Protein AF-E4YRM6-F1 (afdb_monomer)

Sequence (294 aa):
NPAPGTAQPGPKLANAASTASNFLSNMASAVNVSNIKTDSTSKCLLVIENRSTDWGKAFANKTVQGMRFRVEQHTFDDLTIIATNEGMVQFPILKKACSRKLRDDNKEIRFRPDFILIRQQPVSKQHRTVLLGLKLGGIPSINSLHSIYNMFDPPWVFAQLARIRMRFGAEFPVTTKTFMPTANCLRRFRDFPAIVSSSNRSDARLRVRNRDQVEDIIPILQQIDDYIMVEPLVKAAYELHVTRIGGIYSVYVQTSPQEGNPVVERVEITPRNGCSRLKCGKNLFMPSFSTCPA

Radius of gyration: 26.53 Å; Cα contacts (8 Å, |Δi|>4): 385; chains: 1; bounding box: 94×52×72 Å

pLDDT: mean 74.18, std 22.42, range [19.91, 95.38]

Foldseek 3Di:
DDDDDDDDDDDDPPDPPVVVVVVVVVVVVVVPPDDAPPDVQAAEEEEADPPPDDVCVVQVPPDDPRHGYDYDYYHLVQWDWDAALVLDIWTQGQCPDPDPPDPDDRDGDTHDHQEYEYQDQDQDPSSLVVLVRCVSNVHAYVVGSVLSNQVQWVVSVVVVLVVVCVVVPVVSDDFDKDKFFALVCCLVDADDQKWKAFTRPPVRIDGRGGNVCSVVCRVVRVVVVGIMMITYDDPDQWDWDWDDDPPDIWIWIWGDDPDDDIDIDIDDDDDDPPPPDPPPPDRDDDPPSPPDDD

Organism: Oikopleura dioica (NCBI:txid34765)

Mean predicted aligned error: 13.8 Å

InterPro domains:
  IPR013815 ATP-grasp fold, subdomain 1 [G3DSA:3.30.1490.20] (176-233)
  IPR016185 Pre-ATP-grasp domain superfamily [SSF52440] (42-142)
  IPR020897 Synapsin, pre-ATP-grasp domain [PF02078] (41-141)
  IPR020898 Synapsin, ATP-binding domain [PF02750] (143-256)

Secondary structure (DSSP, 8-state):
--PPPPPPPPPP--SHHHHHHHHHHHHHHTT--------TTEEEEEEES-S-S-HHHHHTT-EETTEEEEEEEE-GGGB--EE-TTS-EE--B------TT------PBP---SEEEE-SPP-SHHHHHHHHHHHHTT--EES-HHHHHHTSSHHHHHHHHHHHHHHHGGGS-PPP-EEESSGGGGGG----SEEEEETT-TT-EEEE-SSHHHHHHHHHHHHHTS-EEEEE----S-EEEEEEETTEEEEEEEE--SSSPPEEEEE-----TT------TTT-----------

Structure (mmCIF, N/CA/C/O backbone):
data_AF-E4YRM6-F1
#
_entry.id   AF-E4YRM6-F1
#
loop_
_atom_site.group_PDB
_atom_site.id
_atom_site.type_symbol
_atom_site.label_atom_id
_atom_site.label_alt_id
_atom_site.label_comp_id
_atom_site.label_asym_id
_atom_site.label_entity_id
_atom_site.label_seq_id
_atom_site.pdbx_PDB_ins_code
_atom_site.Cartn_x
_atom_site.Cartn_y
_atom_site.Cartn_z
_atom_site.occupancy
_atom_site.B_iso_or_equiv
_atom_site.auth_seq_id
_atom_site.auth_comp_id
_atom_site.auth_asym_id
_atom_site.auth_atom_id
_atom_site.pdbx_PDB_model_num
ATOM 1 N N . ASN A 1 1 ? 65.672 12.619 47.046 1.00 46.53 1 ASN A N 1
ATOM 2 C CA . ASN A 1 1 ? 65.257 13.730 46.157 1.00 46.53 1 ASN A CA 1
ATOM 3 C C . ASN A 1 1 ? 65.490 13.302 44.722 1.00 46.53 1 ASN A C 1
ATOM 5 O O . ASN A 1 1 ? 66.633 12.949 44.459 1.00 46.53 1 ASN A O 1
ATOM 9 N N . PRO A 1 2 ? 64.475 13.248 43.833 1.00 38.91 2 PRO A N 1
ATOM 10 C CA . PRO A 1 2 ? 63.230 14.034 43.790 1.00 38.91 2 PRO A CA 1
ATOM 11 C C . PRO A 1 2 ? 61.927 13.201 43.926 1.00 38.91 2 PRO A C 1
ATOM 13 O O . PRO A 1 2 ? 61.976 11.990 44.107 1.00 38.91 2 PRO A O 1
ATOM 16 N N . ALA A 1 3 ? 60.780 13.892 43.935 1.00 42.72 3 ALA A N 1
ATOM 17 C CA . ALA A 1 3 ? 59.441 13.443 44.346 1.00 42.72 3 ALA A CA 1
ATOM 18 C C . ALA A 1 3 ? 58.596 12.755 43.245 1.00 42.72 3 ALA A C 1
ATOM 20 O O . ALA A 1 3 ? 58.817 13.029 42.066 1.00 42.72 3 ALA A O 1
ATOM 21 N N . PRO A 1 4 ? 57.544 11.984 43.600 1.00 38.12 4 PRO A N 1
ATOM 22 C CA . PRO A 1 4 ? 56.417 11.706 42.717 1.00 38.12 4 PRO A CA 1
ATOM 23 C C . PRO A 1 4 ? 55.214 12.615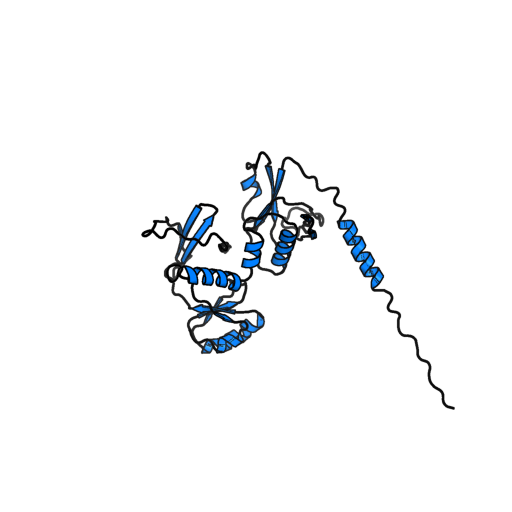 43.026 1.00 38.12 4 PRO A C 1
ATOM 25 O O . PRO A 1 4 ? 54.844 12.835 44.179 1.00 38.12 4 PRO A O 1
ATOM 28 N N . GLY A 1 5 ? 54.637 13.164 41.956 1.00 36.31 5 GLY A N 1
ATOM 29 C CA . GLY A 1 5 ? 53.569 14.157 41.964 1.00 36.31 5 GLY A CA 1
ATOM 30 C C . GLY A 1 5 ? 52.187 13.642 42.375 1.00 36.31 5 GLY A C 1
ATOM 31 O O . GLY A 1 5 ? 51.877 12.453 42.350 1.00 36.31 5 GLY A O 1
ATOM 32 N N . THR A 1 6 ? 51.357 14.609 42.746 1.00 38.75 6 THR A N 1
ATOM 33 C CA . THR A 1 6 ? 49.955 14.506 43.145 1.00 38.75 6 THR A CA 1
ATOM 34 C C . THR A 1 6 ? 49.043 14.145 41.966 1.00 38.75 6 THR A C 1
ATOM 36 O O . THR A 1 6 ? 49.044 14.819 40.939 1.00 38.75 6 THR A O 1
ATOM 39 N N . ALA A 1 7 ? 48.205 13.117 42.130 1.00 35.47 7 ALA A N 1
ATOM 40 C CA . ALA A 1 7 ? 47.099 12.815 41.219 1.00 35.47 7 ALA A CA 1
ATOM 41 C C . ALA A 1 7 ? 45.785 13.395 41.775 1.00 35.47 7 ALA A C 1
ATOM 43 O O . ALA A 1 7 ? 45.384 13.083 42.896 1.00 35.47 7 ALA A O 1
ATOM 44 N N . GLN A 1 8 ? 45.118 14.250 40.994 1.00 38.72 8 GLN A N 1
ATOM 45 C CA . GLN A 1 8 ? 43.762 14.737 41.271 1.00 38.72 8 GLN A CA 1
ATOM 46 C C . GLN A 1 8 ? 42.717 13.624 41.047 1.00 38.72 8 GLN A C 1
ATOM 48 O O . GLN A 1 8 ? 42.860 12.846 40.102 1.00 38.72 8 GLN A O 1
ATOM 53 N N . PRO A 1 9 ? 41.627 13.561 41.835 1.00 38.12 9 PRO A N 1
ATOM 54 C CA . PRO A 1 9 ? 40.506 12.678 41.535 1.00 38.12 9 PRO A CA 1
ATOM 55 C C . PRO A 1 9 ? 39.622 13.264 40.419 1.00 38.12 9 PRO A C 1
ATOM 57 O O . PRO A 1 9 ? 39.186 14.413 40.493 1.00 38.12 9 PRO A O 1
ATOM 60 N N . GLY A 1 10 ? 39.343 12.455 39.392 1.00 38.03 10 GLY A N 1
ATOM 61 C CA . GLY A 1 10 ? 38.409 12.778 38.306 1.00 38.03 10 GLY A CA 1
ATOM 62 C C . GLY A 1 10 ? 36.939 12.868 38.760 1.00 38.03 10 GLY A C 1
ATOM 63 O O . GLY A 1 10 ? 36.590 12.411 39.853 1.00 38.03 10 GLY A O 1
ATOM 64 N N . PRO A 1 11 ? 36.052 13.464 37.941 1.00 36.47 11 PRO A N 1
ATOM 65 C CA . PRO A 1 11 ? 34.675 13.756 38.327 1.00 36.47 11 PRO A CA 1
ATOM 66 C C . PRO A 1 11 ? 33.839 12.479 38.505 1.00 36.47 11 PRO A C 1
ATOM 68 O O . PRO A 1 11 ? 33.866 11.565 37.681 1.00 36.47 11 PRO A O 1
ATOM 71 N N . LYS A 1 12 ? 33.075 12.430 39.604 1.00 37.19 12 LYS A N 1
ATOM 72 C CA . LYS A 1 12 ? 32.195 11.315 39.978 1.00 37.19 12 LYS A CA 1
ATOM 73 C C . LYS A 1 12 ? 31.035 11.153 38.989 1.00 37.19 12 LYS A C 1
ATOM 75 O O . LYS A 1 12 ? 30.284 12.091 38.728 1.00 37.19 12 LYS A O 1
ATOM 80 N N . LEU A 1 13 ? 30.848 9.919 38.525 1.00 39.75 13 LEU A N 1
ATOM 81 C CA . LEU A 1 13 ? 29.737 9.441 37.700 1.00 39.75 13 LEU A CA 1
ATOM 82 C C . LEU A 1 13 ? 28.444 9.320 38.538 1.00 39.75 13 LEU A C 1
ATOM 84 O O . LEU A 1 13 ? 27.980 8.229 38.848 1.00 39.75 13 LEU A O 1
ATOM 88 N N . ALA A 1 14 ? 27.873 10.438 38.976 1.00 43.25 14 ALA A N 1
ATOM 89 C CA . ALA A 1 14 ? 26.655 10.439 39.785 1.00 43.25 14 ALA A CA 1
ATOM 90 C C . ALA A 1 14 ? 25.706 11.527 39.287 1.00 43.25 14 ALA A C 1
ATOM 92 O O . ALA A 1 14 ? 25.687 12.602 39.861 1.00 43.25 14 ALA A O 1
ATOM 93 N N . ASN A 1 15 ? 24.985 11.272 38.184 1.00 44.59 15 ASN A N 1
ATOM 94 C CA . ASN A 1 15 ? 23.799 12.060 37.778 1.00 44.59 15 ASN A CA 1
ATOM 95 C C . ASN A 1 15 ? 22.929 11.433 36.659 1.00 44.59 15 ASN A C 1
ATOM 97 O O . ASN A 1 15 ? 21.919 12.014 36.269 1.00 44.59 15 ASN A O 1
ATOM 101 N N . ALA A 1 16 ? 23.248 10.236 36.148 1.00 41.03 16 ALA A N 1
ATOM 102 C CA . ALA A 1 16 ? 22.428 9.591 35.110 1.00 41.03 16 ALA A CA 1
ATOM 103 C C . ALA A 1 16 ? 21.201 8.832 35.667 1.00 41.03 16 ALA A C 1
ATOM 105 O O . ALA A 1 16 ? 20.178 8.728 34.993 1.00 41.03 16 ALA A O 1
ATOM 106 N N . ALA A 1 17 ? 21.273 8.332 36.906 1.00 42.44 17 ALA A N 1
ATOM 107 C CA . ALA A 1 17 ? 20.216 7.503 37.494 1.00 42.44 17 ALA A CA 1
ATOM 108 C C . ALA A 1 17 ? 18.965 8.302 37.905 1.00 42.44 17 ALA A C 1
ATOM 110 O O . ALA A 1 17 ? 17.847 7.829 37.727 1.00 42.44 17 ALA A O 1
ATOM 111 N N . SER A 1 18 ? 19.126 9.532 38.404 1.00 45.50 18 SER A N 1
ATOM 112 C CA . SER A 1 18 ? 18.006 10.385 38.836 1.00 45.50 18 SER A CA 1
ATOM 113 C C . SER A 1 18 ? 17.137 10.841 37.661 1.00 45.50 18 SER A C 1
ATOM 115 O O . SER A 1 18 ? 15.913 10.860 37.764 1.00 45.50 18 SER A O 1
ATOM 117 N N . THR A 1 19 ? 17.753 11.126 36.513 1.00 46.84 19 THR A N 1
ATOM 118 C CA . THR A 1 19 ? 17.044 11.530 35.289 1.00 46.84 19 THR A CA 1
ATOM 119 C C . THR A 1 19 ? 16.208 10.381 34.711 1.00 46.84 19 THR A C 1
ATOM 121 O O . THR A 1 19 ? 15.068 10.598 34.304 1.00 46.84 19 THR A O 1
ATOM 124 N N . ALA A 1 20 ? 16.722 9.145 34.744 1.00 47.09 20 ALA A N 1
ATOM 125 C CA . ALA A 1 20 ? 15.984 7.955 34.311 1.00 47.09 20 ALA A CA 1
ATOM 126 C C . ALA A 1 20 ? 14.818 7.606 35.259 1.00 47.09 20 ALA A C 1
ATOM 128 O O . ALA A 1 20 ? 13.720 7.289 34.799 1.00 47.09 20 ALA A O 1
ATOM 129 N N . SER A 1 21 ? 15.017 7.736 36.575 1.00 42.41 21 SER A N 1
ATOM 130 C CA . SER A 1 21 ? 13.965 7.508 37.576 1.00 42.41 21 SER A CA 1
ATOM 131 C C . SER A 1 21 ? 12.835 8.538 37.494 1.00 42.41 21 SER A C 1
ATOM 133 O O . SER A 1 21 ? 11.664 8.177 37.625 1.00 42.41 21 SER A O 1
ATOM 135 N N . ASN A 1 22 ? 13.162 9.802 37.205 1.00 47.34 22 ASN A N 1
ATOM 136 C CA . ASN A 1 22 ? 12.180 10.871 36.991 1.00 47.34 22 ASN A CA 1
ATOM 137 C C . ASN A 1 22 ? 11.414 10.700 35.664 1.00 47.34 22 ASN A C 1
ATOM 139 O O . ASN A 1 22 ? 10.238 11.044 35.565 1.00 47.34 22 ASN A O 1
ATOM 143 N N . PHE A 1 23 ? 12.052 10.119 34.644 1.00 53.00 23 PHE A N 1
ATOM 144 C CA . PHE A 1 23 ? 11.399 9.793 33.375 1.00 53.00 23 PHE A CA 1
ATOM 145 C C . PHE A 1 23 ? 10.377 8.651 33.529 1.00 53.00 23 PHE A C 1
ATOM 147 O O . PHE A 1 23 ? 9.245 8.757 33.054 1.00 53.00 23 PHE A O 1
ATOM 154 N N . LEU A 1 24 ? 10.735 7.585 34.254 1.00 47.25 24 LEU A N 1
ATOM 155 C CA . LEU A 1 24 ? 9.859 6.428 34.482 1.00 47.25 24 LEU A CA 1
ATOM 156 C C . LEU A 1 24 ? 8.661 6.744 35.394 1.00 47.25 24 LEU A C 1
ATOM 158 O O . LEU A 1 24 ? 7.560 6.247 35.162 1.00 47.25 24 LEU A O 1
ATOM 162 N N . SER A 1 25 ? 8.839 7.607 36.396 1.00 39.44 25 SER A N 1
ATOM 163 C CA . SER A 1 25 ? 7.750 8.038 37.291 1.00 39.44 25 SER A CA 1
ATOM 164 C C . SER A 1 25 ? 6.729 8.957 36.597 1.00 39.44 25 SER A C 1
ATOM 166 O O . SER A 1 25 ? 5.525 8.854 36.859 1.00 39.44 25 SER A O 1
ATOM 168 N N . ASN A 1 26 ? 7.164 9.762 35.622 1.00 48.66 26 ASN A N 1
ATOM 169 C CA . ASN A 1 26 ? 6.258 10.513 34.746 1.00 48.66 26 ASN A CA 1
ATOM 170 C C . ASN A 1 26 ? 5.471 9.596 33.790 1.00 48.66 26 ASN A C 1
ATOM 172 O O . ASN A 1 26 ? 4.289 9.843 33.549 1.00 48.66 26 ASN A O 1
ATOM 176 N N . MET A 1 27 ? 6.072 8.502 33.303 1.00 42.62 27 MET A N 1
ATOM 177 C CA . MET A 1 27 ? 5.350 7.487 32.524 1.00 42.62 27 MET A CA 1
ATOM 178 C C . MET A 1 27 ? 4.305 6.751 33.367 1.00 42.62 27 MET A C 1
ATOM 180 O O . MET A 1 27 ? 3.186 6.574 32.900 1.00 42.62 27 MET A O 1
ATOM 184 N N . ALA A 1 28 ? 4.622 6.380 34.611 1.00 37.09 28 ALA A N 1
ATOM 185 C CA . ALA A 1 28 ? 3.675 5.723 35.518 1.00 37.09 28 ALA A CA 1
ATOM 186 C C . ALA A 1 28 ? 2.442 6.600 35.819 1.00 37.09 28 ALA A C 1
ATOM 188 O O . ALA A 1 28 ? 1.325 6.095 35.919 1.00 37.09 28 ALA A O 1
ATOM 189 N N . SER A 1 29 ? 2.622 7.923 35.863 1.00 41.66 29 SER A N 1
ATOM 190 C CA . SER A 1 29 ? 1.529 8.890 36.039 1.00 41.66 29 SER A CA 1
ATOM 191 C C . SER A 1 29 ? 0.616 9.006 34.805 1.00 41.66 29 SER A C 1
ATOM 193 O O . SER A 1 29 ? -0.559 9.351 34.941 1.00 41.66 29 SER A O 1
ATOM 195 N N . ALA A 1 30 ? 1.103 8.646 33.610 1.00 46.50 30 ALA A N 1
ATOM 196 C CA . ALA A 1 30 ? 0.291 8.521 32.393 1.00 46.50 30 ALA A CA 1
ATOM 197 C C . ALA A 1 30 ? -0.554 7.224 32.351 1.00 46.50 30 ALA A C 1
ATOM 199 O O . ALA A 1 30 ? -1.474 7.104 31.540 1.00 46.50 30 ALA A O 1
ATOM 200 N N . VAL A 1 31 ? -0.300 6.270 33.259 1.00 44.44 31 VAL A N 1
ATOM 201 C CA . VAL A 1 31 ? -1.028 4.988 33.374 1.00 44.44 31 VAL A CA 1
ATOM 202 C C . VAL A 1 31 ? -2.235 5.086 34.322 1.00 44.44 31 VAL A C 1
ATOM 204 O O . VAL A 1 31 ? -2.870 4.082 34.627 1.00 44.44 31 VAL A O 1
ATOM 207 N N . ASN A 1 32 ? -2.634 6.285 34.768 1.00 39.00 32 ASN A N 1
ATOM 208 C CA . ASN A 1 32 ? -3.827 6.447 35.607 1.00 39.00 32 ASN A CA 1
ATOM 209 C C . ASN A 1 32 ? -5.119 6.282 34.769 1.00 39.00 32 ASN A C 1
ATOM 211 O O . ASN A 1 32 ? -5.762 7.241 34.334 1.00 39.00 32 ASN A O 1
ATOM 215 N N . VAL A 1 33 ? -5.465 5.025 34.479 1.00 48.41 33 VAL A N 1
ATOM 216 C CA . VAL A 1 33 ? -6.599 4.600 33.645 1.00 48.41 33 VAL A CA 1
ATOM 217 C C . VAL A 1 33 ? -7.834 4.389 34.507 1.00 48.41 33 VAL A C 1
ATOM 219 O O . VAL A 1 33 ? -8.280 3.270 34.733 1.00 48.41 33 VAL A O 1
ATOM 222 N N . SER A 1 34 ? -8.414 5.485 34.979 1.00 36.41 34 SER A N 1
ATOM 223 C CA . SER A 1 34 ? -9.673 5.446 35.732 1.00 36.41 34 SER A CA 1
ATOM 224 C C . SER A 1 34 ? -10.803 6.268 35.107 1.00 36.41 34 SER A C 1
ATOM 226 O O . SER A 1 34 ? -11.895 6.290 35.656 1.00 36.41 34 SER A O 1
ATOM 228 N N . ASN A 1 35 ? -10.605 6.893 33.933 1.00 43.66 35 ASN A N 1
ATOM 229 C CA . ASN A 1 35 ? -11.584 7.847 33.381 1.00 43.66 35 ASN A CA 1
ATOM 230 C C . ASN A 1 35 ? -11.937 7.702 31.885 1.00 43.66 35 ASN A C 1
ATOM 232 O O . ASN A 1 35 ? -12.514 8.623 31.302 1.00 43.66 35 ASN A O 1
ATOM 236 N N . ILE A 1 36 ? -11.658 6.567 31.230 1.00 53.78 36 ILE A N 1
ATOM 237 C CA . ILE A 1 36 ? -12.229 6.324 29.891 1.00 53.78 36 ILE A CA 1
ATOM 238 C C . ILE A 1 36 ? -13.670 5.844 30.083 1.00 53.78 36 ILE A C 1
ATOM 240 O O . ILE A 1 36 ? -13.903 4.675 30.373 1.00 53.78 36 ILE A O 1
ATOM 244 N N . LYS A 1 37 ? -14.644 6.750 29.926 1.00 48.09 37 LYS A N 1
ATOM 245 C CA . LYS A 1 37 ? -16.075 6.409 29.931 1.00 48.09 37 LYS A CA 1
ATOM 246 C C . LYS A 1 37 ? -16.366 5.426 28.791 1.00 48.09 37 LYS A C 1
ATOM 248 O O . LYS A 1 37 ? -16.489 5.828 27.631 1.00 48.09 37 LYS A O 1
ATOM 253 N N . THR A 1 38 ? -16.456 4.140 29.109 1.00 51.25 38 THR A N 1
ATOM 254 C CA . THR A 1 38 ? -17.012 3.127 28.211 1.00 51.25 38 THR A CA 1
ATOM 255 C C . THR A 1 38 ? -18.526 3.243 28.273 1.00 51.25 38 THR A C 1
ATOM 257 O O . THR A 1 38 ? -19.163 2.742 29.195 1.00 51.25 38 THR A O 1
ATOM 260 N N . ASP A 1 39 ? -19.093 3.966 27.318 1.00 58.84 39 ASP A N 1
ATOM 261 C CA . ASP A 1 39 ? -20.529 3.952 27.076 1.00 58.84 39 ASP A CA 1
ATOM 262 C C . ASP A 1 39 ? -20.916 2.562 26.549 1.00 58.84 39 ASP A C 1
ATOM 264 O O . ASP A 1 39 ? -20.500 2.166 25.463 1.00 58.84 39 ASP A O 1
ATOM 268 N N . SER A 1 40 ? -21.676 1.798 27.335 1.00 67.88 40 SER A N 1
ATOM 269 C CA . SER A 1 40 ? -22.106 0.441 26.973 1.00 67.88 40 SER A CA 1
ATOM 270 C C . SER A 1 40 ? -23.048 0.408 25.765 1.00 67.88 40 SER A C 1
ATOM 272 O O . SER A 1 40 ? -23.300 -0.664 25.217 1.00 67.88 40 SER A O 1
ATOM 274 N N . THR A 1 41 ? -23.550 1.567 25.324 1.00 79.38 41 THR A N 1
ATOM 275 C CA . THR A 1 41 ? -24.489 1.689 24.203 1.00 79.38 41 THR A CA 1
ATOM 276 C C . THR A 1 41 ? -23.809 1.944 22.855 1.00 79.38 41 THR A C 1
ATOM 278 O O . THR A 1 41 ? -24.467 1.890 21.807 1.00 79.38 41 THR A O 1
ATOM 281 N N . SER A 1 42 ? -22.493 2.188 22.846 1.00 86.19 42 SER A N 1
ATOM 282 C CA . SER A 1 42 ? -21.748 2.495 21.628 1.00 86.19 42 SER A CA 1
ATOM 283 C C . SER A 1 42 ? -20.406 1.764 21.517 1.00 86.19 42 SER A C 1
ATOM 285 O O . SER A 1 42 ? -19.750 1.422 22.497 1.00 86.19 42 SER A O 1
ATOM 287 N N . LYS A 1 43 ? -20.000 1.501 20.273 1.00 89.69 43 LYS A N 1
ATOM 288 C CA . LYS A 1 43 ? -18.712 0.912 19.903 1.00 89.69 43 LYS A CA 1
ATOM 289 C C . LYS A 1 43 ? -17.878 1.922 19.137 1.00 89.69 43 LYS A C 1
ATOM 291 O O . LYS A 1 43 ? -18.355 2.548 18.190 1.00 89.69 43 LYS A O 1
ATOM 296 N N . CYS A 1 44 ? -16.631 2.091 19.553 1.00 88.44 44 CYS A N 1
ATOM 297 C CA . CYS A 1 44 ? -15.723 3.069 18.983 1.00 88.44 44 CYS A CA 1
ATOM 298 C C . CYS A 1 44 ? -15.051 2.500 17.724 1.00 88.44 44 CYS A C 1
ATOM 300 O O . CYS A 1 44 ? -14.261 1.558 17.805 1.00 88.44 44 CYS A O 1
ATOM 302 N N . LEU A 1 45 ? -15.343 3.083 16.562 1.00 92.50 45 LEU A N 1
ATOM 303 C CA . LEU A 1 45 ? -14.727 2.742 15.281 1.00 92.50 45 LEU A CA 1
ATOM 304 C C . LEU A 1 45 ? -13.669 3.791 14.933 1.00 92.50 45 LEU A C 1
ATOM 306 O O . LEU A 1 45 ? -14.013 4.940 14.662 1.00 92.50 45 LEU A O 1
ATOM 310 N N . LEU A 1 46 ? -12.395 3.393 14.906 1.00 92.69 46 LEU A N 1
ATOM 311 C CA . LEU A 1 46 ? -11.318 4.238 14.387 1.00 92.69 46 LEU A CA 1
ATOM 312 C C . LEU A 1 46 ? -11.219 4.072 12.870 1.00 92.69 46 LEU A C 1
ATOM 314 O O . LEU A 1 46 ? -10.973 2.969 12.381 1.00 92.69 46 LEU A O 1
ATOM 318 N N . VAL A 1 47 ? -11.362 5.164 12.129 1.00 94.69 47 VAL A N 1
ATOM 319 C CA . VAL A 1 47 ? -11.161 5.202 10.680 1.00 94.69 47 VAL A CA 1
ATOM 320 C C . VAL A 1 47 ? -9.877 5.966 10.368 1.00 94.69 47 VAL A C 1
ATOM 322 O O . VAL A 1 47 ? -9.780 7.158 10.658 1.00 94.69 47 VAL A O 1
ATOM 325 N N . ILE A 1 48 ? -8.902 5.278 9.766 1.00 93.56 48 ILE A N 1
ATOM 326 C CA . ILE A 1 48 ? -7.633 5.873 9.327 1.00 93.56 48 ILE A CA 1
ATOM 327 C C . ILE A 1 48 ? -7.719 6.190 7.832 1.00 93.56 48 ILE A C 1
ATOM 329 O O . ILE A 1 48 ? -7.642 5.281 7.000 1.00 93.56 48 ILE A O 1
ATOM 333 N N . GLU A 1 49 ? -7.921 7.459 7.481 1.00 93.00 49 GLU A N 1
ATOM 334 C CA . GLU A 1 49 ? -8.198 7.913 6.111 1.00 93.00 49 GLU A CA 1
ATOM 335 C C . GLU A 1 49 ? -7.768 9.378 5.902 1.00 93.00 49 GLU A C 1
ATOM 337 O O . GLU A 1 49 ? -7.759 10.164 6.846 1.00 93.00 49 GLU A O 1
ATOM 342 N N . ASN A 1 50 ? -7.479 9.769 4.656 1.00 87.56 50 ASN A N 1
ATOM 343 C CA . ASN A 1 50 ? -7.030 11.111 4.251 1.00 87.56 50 ASN A CA 1
ATOM 344 C C . ASN A 1 50 ? -8.127 12.206 4.297 1.00 87.56 50 ASN A C 1
ATOM 346 O O . ASN A 1 50 ? -8.027 13.211 3.596 1.00 87.56 50 ASN A O 1
ATOM 350 N N . ARG A 1 51 ? -9.166 12.037 5.124 1.00 83.50 51 ARG A N 1
ATOM 351 C CA . ARG A 1 51 ? -10.300 12.963 5.319 1.00 83.50 51 ARG A CA 1
ATOM 352 C C . ARG A 1 51 ? -11.093 13.296 4.045 1.00 83.50 51 ARG A C 1
ATOM 354 O O . ARG A 1 51 ? -11.781 14.313 4.007 1.00 83.50 51 ARG A O 1
ATOM 361 N N . SER A 1 52 ? -11.037 12.444 3.022 1.00 86.88 52 SER A N 1
ATOM 362 C CA . SER A 1 52 ? -11.794 12.630 1.776 1.00 86.88 52 SER A CA 1
ATOM 363 C C . SER A 1 52 ? -13.278 12.284 1.924 1.00 86.88 52 SER A C 1
ATOM 365 O O . SER A 1 52 ? -14.114 12.781 1.174 1.00 86.88 52 SER A O 1
ATOM 367 N N . THR A 1 53 ? -13.612 11.423 2.889 1.00 90.75 53 THR A N 1
ATOM 368 C CA . THR A 1 53 ? -14.967 10.897 3.093 1.00 90.75 53 THR A CA 1
ATOM 369 C C . THR A 1 53 ? -15.420 11.137 4.528 1.00 90.75 53 THR A C 1
ATOM 371 O O . THR A 1 53 ? -14.665 10.892 5.465 1.00 90.75 53 THR A O 1
ATOM 374 N N . ASP A 1 54 ? -16.667 11.574 4.716 1.00 91.31 54 ASP A N 1
ATOM 375 C CA . ASP A 1 54 ? -17.283 11.726 6.039 1.00 91.31 54 ASP A CA 1
ATOM 376 C C . ASP A 1 54 ? -17.819 10.372 6.534 1.00 91.31 54 ASP A C 1
ATOM 378 O O . ASP A 1 54 ? -18.965 9.982 6.279 1.00 91.31 54 ASP A O 1
ATOM 382 N N . TRP A 1 55 ? -16.961 9.623 7.229 1.00 93.06 55 TRP A N 1
ATOM 383 C CA . TRP A 1 55 ? -17.320 8.303 7.748 1.00 93.06 55 TRP A CA 1
ATOM 384 C C . TRP A 1 55 ? -18.291 8.374 8.928 1.00 93.06 55 TRP A C 1
ATOM 386 O O . TRP A 1 55 ? -19.054 7.431 9.143 1.00 93.06 55 TRP A O 1
ATOM 396 N N . GLY A 1 56 ? -18.323 9.497 9.651 1.00 92.06 56 GLY A N 1
ATOM 397 C CA . GLY A 1 56 ? -19.315 9.743 10.695 1.00 92.06 56 GLY A CA 1
ATOM 398 C C . GLY A 1 56 ? -20.733 9.684 10.129 1.00 92.06 56 GLY A C 1
ATOM 399 O O . GLY A 1 56 ? -21.576 8.950 10.645 1.00 92.06 56 GLY A O 1
ATOM 400 N N . LYS A 1 57 ? -20.976 10.359 8.998 1.00 93.44 57 LYS A N 1
ATOM 401 C CA . LYS A 1 57 ? -22.263 10.280 8.285 1.00 93.44 57 LYS A CA 1
ATOM 402 C C . LYS A 1 57 ? -22.547 8.892 7.722 1.00 93.44 57 LYS A C 1
ATOM 404 O O . LYS A 1 57 ? -23.679 8.424 7.828 1.00 93.44 57 LYS A O 1
ATOM 409 N N . ALA A 1 58 ? -21.541 8.215 7.165 1.00 92.50 58 ALA A N 1
ATOM 410 C CA . ALA A 1 58 ? -21.715 6.878 6.591 1.00 92.50 58 ALA A CA 1
ATOM 411 C C . ALA A 1 58 ? -22.205 5.840 7.625 1.00 92.50 58 ALA A C 1
ATOM 413 O O . ALA A 1 58 ? -22.974 4.937 7.282 1.00 92.50 58 ALA A O 1
ATOM 414 N N . PHE A 1 59 ? -21.797 5.988 8.891 1.00 93.38 59 PHE A N 1
ATOM 415 C CA . PHE A 1 59 ? -22.152 5.078 9.984 1.00 93.38 59 PHE A CA 1
ATOM 416 C C . PHE A 1 59 ? -23.225 5.610 10.951 1.00 93.38 59 PHE A C 1
ATOM 418 O O . PHE A 1 59 ? -23.661 4.849 11.812 1.00 93.38 59 PHE A O 1
ATOM 425 N N . ALA A 1 60 ? -23.704 6.851 10.801 1.00 89.31 60 ALA A N 1
ATOM 426 C CA . ALA A 1 60 ? -24.612 7.510 11.754 1.00 89.31 60 ALA A CA 1
ATOM 427 C C . ALA A 1 60 ? -25.866 6.688 12.110 1.00 89.31 60 ALA A C 1
ATOM 429 O O . ALA A 1 60 ? -26.267 6.627 13.270 1.00 89.31 60 ALA A O 1
ATOM 430 N N . ASN A 1 61 ? -26.452 6.012 11.118 1.00 88.56 61 ASN A N 1
ATOM 431 C CA . ASN A 1 61 ? -27.671 5.210 11.274 1.00 88.56 61 ASN A CA 1
ATOM 432 C C . ASN A 1 61 ? -27.399 3.698 11.235 1.00 88.56 61 ASN A C 1
ATOM 434 O O . ASN A 1 61 ? -28.299 2.904 10.959 1.00 88.56 61 ASN A O 1
ATOM 438 N N . LYS A 1 62 ? -26.144 3.285 11.432 1.00 91.50 62 LYS A N 1
ATOM 439 C CA . LYS A 1 62 ? -25.746 1.876 11.447 1.00 91.50 62 LYS A CA 1
ATOM 440 C C . LYS A 1 62 ? -25.568 1.413 12.888 1.00 91.50 62 LYS A C 1
ATOM 442 O O . LYS A 1 62 ? -25.043 2.141 13.727 1.00 91.50 62 LYS A O 1
ATOM 447 N N . THR A 1 63 ? -25.989 0.185 13.164 1.00 90.94 63 THR A N 1
ATOM 448 C CA . THR A 1 63 ? -25.832 -0.448 14.474 1.00 90.94 63 THR A CA 1
ATOM 449 C C . THR A 1 63 ? -25.311 -1.869 14.320 1.00 90.94 63 THR A C 1
ATOM 451 O O . THR A 1 63 ? -25.497 -2.512 13.285 1.00 90.94 63 THR A O 1
ATOM 454 N N . VAL A 1 64 ? -24.641 -2.361 15.358 1.00 86.00 64 VAL A N 1
ATOM 455 C CA . VAL A 1 64 ? -24.200 -3.752 15.474 1.00 86.00 64 VAL A CA 1
ATOM 456 C C . VAL A 1 64 ? -24.736 -4.307 16.784 1.00 86.00 64 VAL A C 1
ATOM 458 O O . VAL A 1 64 ? -24.432 -3.779 17.847 1.00 86.00 64 VAL A O 1
ATOM 461 N N . GLN A 1 65 ? -25.589 -5.333 16.713 1.00 88.12 65 GLN A N 1
ATOM 462 C CA . GLN A 1 65 ? -26.243 -5.914 17.898 1.00 88.12 65 GLN A CA 1
ATOM 463 C C . GLN A 1 65 ? -26.933 -4.853 18.788 1.00 88.12 65 GLN A C 1
ATOM 465 O O . GLN A 1 65 ? -26.867 -4.911 20.009 1.00 88.12 65 GLN A O 1
ATOM 470 N N . GLY A 1 66 ? -27.548 -3.836 18.172 1.00 85.25 66 GLY A N 1
ATOM 471 C CA . GLY A 1 66 ? -28.201 -2.727 18.883 1.00 85.25 66 GLY A CA 1
ATOM 472 C C . GLY A 1 66 ? -27.268 -1.605 19.365 1.00 85.25 66 GLY A C 1
ATOM 473 O O . GLY A 1 66 ? -27.760 -0.536 19.714 1.00 85.25 66 GLY A O 1
ATOM 474 N N . MET A 1 67 ? -25.943 -1.782 19.316 1.00 87.50 67 MET A N 1
ATOM 475 C CA . MET A 1 67 ? -24.968 -0.744 19.674 1.00 87.50 67 MET A CA 1
ATOM 476 C C . MET A 1 67 ? -24.713 0.209 18.504 1.00 87.50 67 MET A C 1
ATOM 478 O O . MET A 1 67 ? -24.581 -0.224 17.355 1.00 87.50 67 MET A O 1
ATOM 482 N N . ARG A 1 68 ? -24.607 1.510 18.791 1.00 90.56 68 ARG A N 1
ATOM 483 C CA . ARG A 1 68 ? -24.272 2.545 17.794 1.00 90.56 68 ARG A CA 1
ATOM 484 C C . ARG A 1 68 ? -22.764 2.639 17.570 1.00 90.56 68 ARG A C 1
ATOM 486 O O . ARG A 1 68 ? -21.981 2.284 18.445 1.00 90.56 68 ARG A O 1
ATOM 493 N N . PHE A 1 69 ? -22.346 3.171 16.426 1.00 91.31 69 PHE A N 1
ATOM 494 C CA . PHE A 1 69 ? -20.936 3.482 16.187 1.00 91.31 69 PHE A CA 1
ATOM 495 C C . PHE A 1 69 ? -20.595 4.901 16.652 1.00 91.31 69 PHE A C 1
ATOM 497 O O . PHE A 1 69 ? -21.209 5.868 16.206 1.00 91.31 69 PHE A O 1
ATOM 504 N N . ARG A 1 70 ? -19.568 5.033 17.497 1.00 91.12 70 ARG A N 1
ATOM 505 C CA . ARG A 1 70 ? -18.850 6.295 17.708 1.00 91.12 70 ARG A CA 1
ATOM 506 C C . ARG A 1 70 ? -17.651 6.307 16.765 1.00 91.12 70 ARG A C 1
ATOM 508 O O . ARG A 1 70 ? -16.720 5.531 16.961 1.00 91.12 70 ARG A O 1
ATOM 515 N N . VAL A 1 71 ? -17.699 7.131 15.723 1.00 91.44 71 VAL A N 1
ATOM 516 C CA . VAL A 1 71 ? -16.653 7.173 14.692 1.00 91.44 71 VAL A CA 1
ATOM 517 C C . VAL A 1 71 ? -15.600 8.214 15.055 1.00 91.44 71 VAL A C 1
ATOM 519 O O . VAL A 1 71 ? -15.916 9.394 15.162 1.00 91.44 71 VAL A O 1
ATOM 522 N N . GLU A 1 72 ? -14.351 7.774 15.186 1.00 90.81 72 GLU A N 1
ATOM 523 C CA . GLU A 1 72 ? -13.175 8.637 15.317 1.00 90.81 72 GLU A CA 1
ATOM 524 C C . GLU A 1 72 ? -12.387 8.575 14.005 1.00 90.81 72 GLU A C 1
ATOM 526 O O . GLU A 1 72 ? -11.982 7.493 13.580 1.00 90.81 72 GLU A O 1
ATOM 531 N N . GLN A 1 73 ? -12.187 9.713 13.334 1.00 91.50 73 GLN A N 1
ATOM 532 C CA . GLN A 1 73 ? -11.556 9.763 12.010 1.00 91.50 73 GLN A CA 1
ATOM 533 C C . GLN A 1 73 ? -10.272 10.601 12.016 1.00 91.50 73 GLN A C 1
ATOM 535 O O . GLN A 1 73 ? -10.290 11.814 12.264 1.00 91.50 73 GLN A O 1
ATOM 540 N N . HIS A 1 74 ? -9.162 9.948 11.673 1.00 90.62 74 HIS A N 1
ATOM 541 C CA . HIS A 1 74 ? -7.805 10.495 11.750 1.00 90.62 74 HIS A CA 1
ATOM 542 C C . HIS A 1 74 ? -6.936 10.017 10.583 1.00 90.62 74 HIS A C 1
ATOM 544 O O . HIS A 1 74 ? -7.252 9.018 9.942 1.00 90.62 74 HIS A O 1
ATOM 550 N N . THR A 1 75 ? -5.835 10.711 10.304 1.00 90.62 75 THR A N 1
ATOM 551 C CA . THR A 1 75 ? -4.767 10.181 9.441 1.00 90.62 75 THR A CA 1
ATOM 552 C C . THR A 1 75 ? -3.740 9.430 10.290 1.00 90.62 75 THR A C 1
ATOM 554 O O . THR A 1 75 ? -3.732 9.553 11.513 1.00 90.62 75 THR A O 1
ATOM 557 N N . PHE A 1 76 ? -2.838 8.670 9.668 1.00 89.69 76 PHE A N 1
ATOM 558 C CA . PHE A 1 76 ? -1.699 8.091 10.385 1.00 89.69 76 PHE A CA 1
ATOM 559 C C . PHE A 1 76 ? -0.829 9.150 11.079 1.00 89.69 76 PHE A C 1
ATOM 561 O O . PHE A 1 76 ? -0.319 8.881 12.163 1.00 89.69 76 PHE A O 1
ATOM 568 N N . ASP A 1 77 ? -0.687 10.337 10.485 1.00 88.88 77 ASP A N 1
ATOM 569 C CA . ASP A 1 77 ? 0.146 11.424 11.016 1.00 88.88 77 ASP A CA 1
ATOM 570 C C . ASP A 1 77 ? -0.442 12.074 12.277 1.00 88.88 77 ASP A C 1
ATOM 572 O O . ASP A 1 77 ? 0.293 12.626 13.095 1.00 88.88 77 ASP A O 1
ATOM 576 N N . ASP A 1 78 ? -1.762 11.987 12.458 1.00 84.19 78 ASP A N 1
ATOM 577 C CA . ASP A 1 78 ? -2.453 12.517 13.637 1.00 84.19 78 ASP A CA 1
ATOM 578 C C . ASP A 1 78 ? -2.316 11.598 14.866 1.00 84.19 78 ASP A C 1
ATOM 580 O O . ASP A 1 78 ? -2.634 11.998 15.989 1.00 84.19 78 ASP A O 1
ATOM 584 N N . LEU A 1 79 ? -1.902 10.342 14.668 1.00 84.69 79 LEU A N 1
ATOM 585 C CA . LEU A 1 79 ? -1.966 9.302 15.689 1.00 84.69 79 LEU A CA 1
ATOM 586 C C . LEU A 1 79 ? -0.609 9.078 16.356 1.00 84.69 79 LEU A C 1
ATOM 588 O O . LEU A 1 79 ? 0.390 8.759 15.716 1.00 84.69 79 LEU A O 1
ATOM 592 N N . THR A 1 80 ? -0.606 9.135 17.685 1.00 81.19 80 THR A N 1
ATOM 593 C CA . THR A 1 80 ? 0.431 8.521 18.521 1.00 81.19 80 THR A CA 1
ATOM 594 C C . THR A 1 80 ? -0.227 7.430 19.357 1.00 81.19 80 THR A C 1
ATOM 596 O O . THR A 1 80 ? -1.375 7.578 19.774 1.00 81.19 80 THR A O 1
ATOM 599 N N . ILE A 1 81 ? 0.459 6.301 19.546 1.00 80.06 81 ILE A N 1
ATOM 600 C CA . ILE A 1 81 ? -0.100 5.120 20.212 1.00 80.06 81 ILE A CA 1
ATOM 601 C C . ILE A 1 81 ? 0.818 4.684 21.342 1.00 80.06 81 ILE A C 1
ATOM 603 O O . ILE A 1 81 ? 2.013 4.486 21.137 1.00 80.06 81 ILE A O 1
ATOM 607 N N . ILE A 1 82 ? 0.217 4.459 22.504 1.00 81.00 82 ILE A N 1
ATOM 608 C CA . ILE A 1 82 ? 0.813 3.750 23.629 1.00 81.00 82 ILE A CA 1
ATOM 609 C C . ILE A 1 82 ? -0.041 2.503 23.843 1.00 81.00 82 ILE A C 1
ATOM 611 O O . ILE A 1 82 ? -1.246 2.604 24.074 1.00 81.00 82 ILE A O 1
ATOM 615 N N . ALA A 1 83 ? 0.561 1.324 23.717 1.00 83.00 83 ALA A N 1
ATOM 616 C CA . ALA A 1 83 ? -0.146 0.056 23.840 1.00 83.00 83 ALA A CA 1
ATOM 617 C C . ALA A 1 83 ? 0.572 -0.884 24.808 1.00 83.00 83 ALA A C 1
ATOM 619 O O . ALA A 1 83 ? 1.801 -0.958 24.803 1.00 83.00 83 ALA A O 1
ATOM 620 N N . THR A 1 84 ? -0.201 -1.629 25.593 1.00 79.44 84 THR A N 1
ATOM 621 C CA . THR A 1 84 ? 0.278 -2.759 26.393 1.00 79.44 84 THR A CA 1
ATOM 622 C C . THR A 1 84 ? -0.215 -4.071 25.782 1.00 79.44 84 THR A C 1
ATOM 624 O O . THR A 1 84 ? -1.238 -4.119 25.096 1.00 79.44 84 THR A O 1
ATOM 627 N N . ASN A 1 85 ? 0.514 -5.157 26.035 1.00 74.31 85 ASN A N 1
ATOM 628 C CA . ASN A 1 85 ? 0.131 -6.517 25.639 1.00 74.31 85 ASN A CA 1
ATOM 629 C C . ASN A 1 85 ? -1.107 -7.045 26.390 1.00 74.31 85 ASN A C 1
ATOM 631 O O . ASN A 1 85 ? -1.721 -8.007 25.942 1.00 74.31 85 ASN A O 1
ATOM 635 N N . GLU A 1 86 ? -1.508 -6.395 27.484 1.00 72.25 86 GLU A N 1
ATOM 636 C CA . GLU A 1 86 ? -2.780 -6.630 28.189 1.00 72.25 86 GLU A CA 1
ATOM 637 C C . GLU A 1 86 ? -3.987 -6.054 27.427 1.00 72.25 86 GLU A C 1
ATOM 639 O O . GLU A 1 86 ? -5.127 -6.091 27.889 1.00 72.25 86 GLU A O 1
ATOM 644 N N . GLY A 1 87 ? -3.744 -5.509 26.234 1.00 55.56 87 GLY A N 1
ATOM 645 C CA . GLY A 1 87 ? -4.772 -4.996 25.351 1.00 55.56 87 GLY A CA 1
ATOM 646 C C . GLY A 1 87 ? -5.212 -3.587 25.706 1.00 55.56 87 GLY A C 1
ATOM 647 O O . GLY A 1 87 ? -6.214 -3.143 25.154 1.00 55.56 87 GLY A O 1
ATOM 648 N N . MET A 1 88 ? -4.509 -2.860 26.581 1.00 52.84 88 MET A N 1
ATOM 649 C CA . MET A 1 88 ? -4.742 -1.431 26.782 1.00 52.84 88 MET A CA 1
ATOM 650 C C . MET A 1 88 ? -4.114 -0.663 25.621 1.00 52.84 88 MET A C 1
ATOM 652 O O . MET A 1 88 ? -2.936 -0.827 25.324 1.00 52.84 88 MET A O 1
ATOM 656 N N . VAL A 1 89 ? -4.897 0.195 24.970 1.00 58.09 89 VAL A N 1
ATOM 657 C CA . VAL A 1 89 ? -4.392 1.104 23.937 1.00 58.09 89 VAL A CA 1
ATOM 658 C C . VAL A 1 89 ? -4.872 2.493 24.276 1.00 58.09 89 VAL A C 1
ATOM 660 O O . VAL A 1 89 ? -6.078 2.736 24.330 1.00 58.09 89 VAL A O 1
ATOM 663 N N . GLN A 1 90 ? -3.922 3.381 24.525 1.00 56.78 90 GLN A N 1
ATOM 664 C CA . GLN A 1 90 ? -4.155 4.806 24.622 1.00 56.78 90 GLN A CA 1
ATOM 665 C C . GLN A 1 90 ? -3.678 5.447 23.324 1.00 56.78 90 GLN A C 1
ATOM 667 O O . GLN A 1 90 ? -2.562 5.213 22.860 1.00 56.78 90 GLN A O 1
ATOM 672 N N . PHE A 1 91 ? -4.543 6.264 22.742 1.00 59.00 91 PHE A N 1
ATOM 673 C CA . PHE A 1 91 ? -4.205 7.115 21.615 1.00 59.00 91 PHE A CA 1
ATOM 674 C C . PHE A 1 91 ? -4.052 8.534 22.142 1.00 59.00 91 PHE A C 1
ATOM 676 O O . PHE A 1 91 ? -5.060 9.229 22.228 1.00 59.00 91 PHE A O 1
ATOM 683 N N . PRO A 1 92 ? -2.860 8.992 22.548 1.00 51.56 92 PRO A N 1
ATOM 684 C CA . PRO A 1 92 ? -2.625 10.421 22.635 1.00 51.56 92 PRO A CA 1
ATOM 685 C C . PRO A 1 92 ? -2.692 10.995 21.212 1.00 51.56 92 PRO A C 1
ATOM 687 O O . PRO A 1 92 ? -1.745 10.893 20.434 1.00 51.56 92 PRO A O 1
ATOM 690 N N . ILE A 1 93 ? -3.837 11.566 20.828 1.00 53.72 93 ILE A N 1
ATOM 691 C CA . ILE A 1 93 ? -3.909 12.374 19.606 1.00 53.72 93 ILE A CA 1
ATOM 692 C C . ILE A 1 93 ? -3.248 13.712 19.924 1.00 53.72 93 ILE A C 1
ATOM 694 O O . ILE A 1 93 ? -3.809 14.523 20.666 1.00 53.72 93 ILE A O 1
ATOM 698 N N . LEU A 1 94 ? -2.095 13.982 19.316 1.00 46.97 94 LEU A N 1
ATOM 699 C CA . LEU A 1 94 ? -1.638 15.357 19.157 1.00 46.97 94 LEU A CA 1
ATOM 700 C C . LEU A 1 94 ? -2.437 15.945 17.998 1.00 46.97 94 LEU A C 1
ATOM 702 O O . LEU A 1 94 ? -2.082 15.775 16.833 1.00 46.97 94 LEU A O 1
ATOM 706 N N . LYS A 1 95 ? -3.549 16.622 18.307 1.00 44.28 95 LYS A N 1
ATOM 707 C CA . LYS A 1 95 ? -4.274 17.414 17.312 1.00 44.28 95 LYS A CA 1
ATOM 708 C C . LYS A 1 95 ? -3.348 18.539 16.842 1.00 44.28 95 LYS A C 1
ATOM 710 O O . LYS A 1 95 ? -3.381 19.636 17.391 1.00 44.28 95 LYS A O 1
ATOM 715 N N . LYS A 1 96 ? -2.553 18.313 15.794 1.00 41.75 96 LYS A N 1
ATOM 716 C CA . LYS A 1 96 ? -2.047 19.434 14.999 1.00 41.75 96 LYS A CA 1
ATOM 717 C C . LYS A 1 96 ? -3.256 20.021 14.284 1.00 41.75 96 LYS A C 1
ATOM 719 O O . LYS A 1 96 ? -3.901 19.360 13.477 1.00 41.75 96 LYS A O 1
ATOM 724 N N . ALA A 1 97 ? -3.632 21.227 14.692 1.00 35.38 97 ALA A N 1
ATOM 725 C CA . ALA A 1 97 ? -4.875 21.887 14.329 1.00 35.38 97 ALA A CA 1
ATOM 726 C C . ALA A 1 97 ? -5.110 21.938 12.805 1.00 35.38 97 ALA A C 1
ATOM 728 O O . ALA A 1 97 ? -4.691 22.870 12.129 1.00 35.38 97 ALA A O 1
ATOM 729 N N . CYS A 1 98 ? -5.871 20.985 12.264 1.00 36.34 98 CYS A N 1
ATOM 730 C CA . CYS A 1 98 ? -6.522 21.114 10.959 1.00 36.34 98 CYS A CA 1
ATOM 731 C C . CYS A 1 98 ? -7.942 21.667 11.135 1.00 36.34 98 CYS A C 1
ATOM 733 O O . CYS A 1 98 ? -8.928 21.063 10.730 1.00 36.34 98 CYS A O 1
ATOM 735 N N . SER A 1 99 ? -8.070 22.828 11.774 1.00 38.72 99 SER A N 1
ATOM 736 C CA . SER A 1 99 ? -9.234 23.685 11.554 1.00 38.72 99 SER A CA 1
ATOM 737 C C . SER A 1 99 ? -8.852 25.127 11.862 1.00 38.72 99 SER A C 1
ATOM 739 O O . SER A 1 99 ? -8.431 25.449 12.969 1.00 38.72 99 SER A O 1
ATOM 741 N N . ARG A 1 100 ? -9.025 26.019 10.883 1.00 39.56 100 ARG A N 1
ATOM 742 C CA . ARG A 1 100 ? -8.833 27.476 11.017 1.00 39.56 100 ARG A CA 1
ATOM 743 C C . ARG A 1 100 ? -9.852 28.144 11.970 1.00 39.56 100 ARG A C 1
ATOM 745 O O . ARG A 1 100 ? -10.060 29.348 11.884 1.00 39.56 100 ARG A O 1
ATOM 752 N N . LYS A 1 101 ? -10.515 27.388 12.856 1.00 37.06 101 LYS A N 1
ATOM 753 C CA . LYS A 1 101 ? -11.585 27.883 13.739 1.00 37.06 101 LYS A CA 1
ATOM 754 C C . LYS A 1 101 ? -11.569 27.361 15.182 1.00 37.06 101 LYS A C 1
ATOM 756 O O . LYS A 1 101 ? -12.554 27.560 15.879 1.00 37.06 101 LYS A O 1
ATOM 761 N N . LEU A 1 102 ? -10.474 26.780 15.671 1.00 42.56 102 LEU A N 1
ATOM 762 C CA . LEU A 1 102 ? -10.308 26.512 17.106 1.00 42.56 102 LEU A CA 1
ATOM 763 C C . LEU A 1 102 ? -8.925 26.993 17.555 1.00 42.56 102 LEU A C 1
ATOM 765 O O . LEU A 1 102 ? -7.933 26.275 17.460 1.00 42.56 102 LEU A O 1
ATOM 769 N N . ARG A 1 103 ? -8.884 28.257 17.987 1.00 44.44 103 ARG A N 1
ATOM 770 C CA . ARG A 1 103 ? -7.868 28.771 18.908 1.00 44.44 103 ARG A CA 1
ATOM 771 C C . ARG A 1 103 ? -8.211 28.205 20.288 1.00 44.44 103 ARG A C 1
ATOM 773 O O . ARG A 1 103 ? -9.207 28.633 20.851 1.00 44.44 103 ARG A O 1
ATOM 780 N N . ASP A 1 104 ? -7.500 27.163 20.708 1.00 41.19 104 ASP A N 1
ATOM 781 C CA . ASP A 1 104 ? -6.955 26.982 22.064 1.00 41.19 104 ASP A CA 1
ATOM 782 C C . ASP A 1 104 ? -6.445 25.548 22.257 1.00 41.19 104 ASP A C 1
ATOM 784 O O . ASP A 1 104 ? -7.157 24.574 22.008 1.00 41.19 104 ASP A O 1
ATOM 788 N N . ASP A 1 105 ? -5.196 25.496 22.716 1.00 44.31 105 ASP A N 1
ATOM 789 C CA . ASP A 1 105 ? -4.481 24.458 23.448 1.00 44.31 105 ASP A CA 1
ATOM 790 C C . ASP A 1 105 ? -4.392 23.021 22.924 1.00 44.31 105 ASP A C 1
ATOM 792 O O . ASP A 1 105 ? -5.281 22.423 22.324 1.00 44.31 105 ASP A O 1
ATOM 796 N N . ASN A 1 106 ? -3.226 22.454 23.222 1.00 52.75 106 ASN A N 1
ATOM 797 C CA . ASN A 1 106 ? -2.725 21.116 22.940 1.00 52.75 106 ASN A CA 1
ATOM 798 C C . ASN A 1 106 ? -3.588 20.028 23.631 1.00 52.75 106 ASN A C 1
ATOM 800 O O . ASN A 1 106 ? -3.123 19.298 24.505 1.00 52.75 106 ASN A O 1
ATOM 804 N N . LYS A 1 107 ? -4.884 19.952 23.304 1.00 55.38 107 LYS A N 1
ATOM 805 C CA . LYS A 1 107 ? -5.846 19.066 23.960 1.00 55.38 107 LYS A CA 1
ATOM 806 C C . LYS A 1 107 ? -5.655 17.639 23.465 1.00 55.38 107 LYS A C 1
ATOM 808 O O . LYS A 1 107 ? -6.188 17.243 22.427 1.00 55.38 107 LYS A O 1
ATOM 813 N N . GLU A 1 108 ? -4.906 16.877 24.250 1.00 60.97 108 GLU A N 1
ATOM 814 C CA . GLU A 1 108 ? -4.770 15.435 24.106 1.00 60.97 108 GLU A CA 1
ATOM 815 C C . GLU A 1 108 ? -6.148 14.777 24.274 1.00 60.97 108 GLU A C 1
ATOM 817 O O . GLU A 1 108 ? -6.789 14.871 25.325 1.00 60.97 108 GLU A O 1
ATOM 822 N N . ILE A 1 109 ? -6.632 14.125 23.218 1.00 66.06 109 ILE A N 1
ATOM 823 C CA . ILE A 1 109 ? -7.856 13.322 23.278 1.00 66.06 109 ILE A CA 1
ATOM 824 C C . ILE A 1 109 ? -7.435 11.873 23.390 1.00 66.06 109 ILE A C 1
ATOM 826 O O . ILE A 1 109 ? -6.836 11.344 22.461 1.00 66.06 109 ILE A O 1
ATOM 830 N N . ARG A 1 110 ? -7.786 11.247 24.514 1.00 71.75 110 ARG A N 1
ATOM 831 C CA . ARG A 1 110 ? -7.589 9.819 24.757 1.00 71.75 110 ARG A CA 1
ATOM 832 C C . ARG A 1 110 ? -8.880 9.067 24.481 1.00 71.75 110 ARG A C 1
ATOM 834 O O . ARG A 1 110 ? -9.919 9.368 25.065 1.00 71.75 110 ARG A O 1
ATOM 841 N N . PHE A 1 111 ? -8.807 8.058 23.626 1.00 76.19 111 PHE A N 1
ATOM 842 C CA . PHE A 1 111 ? -9.913 7.147 23.351 1.00 76.19 111 PHE A CA 1
ATOM 843 C C . PHE A 1 111 ? -9.382 5.727 23.148 1.00 76.19 111 PHE A C 1
ATOM 845 O O . PHE A 1 111 ? -8.189 5.522 22.931 1.00 76.19 111 PHE A O 1
ATOM 852 N N . ARG A 1 112 ? -10.283 4.746 23.235 1.00 82.38 112 ARG A N 1
ATOM 853 C CA . ARG A 1 112 ? -10.010 3.333 22.976 1.00 82.38 112 ARG A CA 1
ATOM 854 C C . ARG A 1 112 ? -10.948 2.853 21.863 1.00 82.38 112 ARG A C 1
ATOM 856 O O . ARG A 1 112 ? -12.154 2.822 22.102 1.00 82.38 112 ARG A O 1
ATOM 863 N N . PRO A 1 113 ? -10.441 2.501 20.674 1.00 88.19 113 PRO A N 1
ATOM 864 C CA . PRO A 1 113 ? -11.241 1.906 19.621 1.00 88.19 113 PRO A CA 1
ATOM 865 C C . PRO A 1 113 ? -11.523 0.432 19.917 1.00 88.19 113 PRO A C 1
ATOM 867 O O . PRO A 1 113 ? -10.658 -0.303 20.393 1.00 88.19 113 PRO A O 1
ATOM 870 N N . ASP A 1 114 ? -12.736 0.004 19.589 1.00 87.19 114 ASP A N 1
ATOM 871 C CA . ASP A 1 114 ? -13.149 -1.399 19.585 1.00 87.19 114 ASP A CA 1
ATOM 872 C C . ASP A 1 114 ? -12.815 -2.075 18.244 1.00 87.19 114 ASP A C 1
ATOM 874 O O . ASP A 1 114 ? -12.635 -3.289 18.186 1.00 87.19 114 ASP A O 1
ATOM 878 N N . PHE A 1 115 ? -12.743 -1.299 17.156 1.00 92.56 115 PHE A N 1
ATOM 879 C CA . PHE A 1 115 ? -12.462 -1.788 15.806 1.00 92.56 115 PHE A CA 1
ATOM 880 C C . PHE A 1 115 ? -11.781 -0.708 14.955 1.00 92.56 115 PHE A C 1
ATOM 882 O O . PHE A 1 115 ? -11.977 0.487 15.191 1.00 92.56 115 PHE A O 1
ATOM 889 N N . ILE A 1 116 ? -11.001 -1.119 13.949 1.00 93.62 116 ILE A N 1
ATOM 890 C CA . ILE A 1 116 ? -10.256 -0.204 13.073 1.00 93.62 116 ILE A CA 1
ATOM 891 C C . ILE A 1 116 ? -10.560 -0.464 11.593 1.00 93.62 116 ILE A C 1
ATOM 893 O O . ILE A 1 116 ? -10.405 -1.579 11.092 1.00 93.62 116 ILE A O 1
ATOM 897 N N . LEU A 1 117 ? -10.879 0.594 10.858 1.00 95.38 117 LEU A N 1
ATOM 898 C CA . LEU A 1 117 ? -10.959 0.607 9.401 1.00 95.38 117 LEU A CA 1
ATOM 899 C C . LEU A 1 117 ? -9.782 1.409 8.832 1.00 95.38 117 LEU A C 1
ATOM 901 O O . LEU A 1 117 ? -9.711 2.622 9.021 1.00 95.38 117 LEU A O 1
ATOM 905 N N . ILE A 1 118 ? -8.868 0.751 8.113 1.00 94.62 118 ILE A N 1
ATOM 906 C CA . ILE A 1 118 ? -7.704 1.416 7.504 1.00 94.62 118 ILE A CA 1
ATOM 907 C C . ILE A 1 118 ? -7.953 1.619 6.008 1.00 94.62 118 ILE A C 1
ATOM 909 O O . ILE A 1 118 ? -8.125 0.663 5.249 1.00 94.62 118 ILE A O 1
ATOM 913 N N . ARG A 1 119 ? -7.974 2.884 5.585 1.00 93.81 119 ARG A N 1
ATOM 914 C CA . ARG A 1 119 ? -8.185 3.325 4.196 1.00 93.81 119 ARG A CA 1
ATOM 915 C C . ARG A 1 119 ? -7.021 4.146 3.643 1.00 93.81 119 ARG A C 1
ATOM 917 O O . ARG A 1 119 ? -6.944 4.322 2.433 1.00 93.81 119 ARG A O 1
ATOM 924 N N . GLN A 1 120 ? -6.116 4.604 4.500 1.00 91.50 120 GLN A N 1
ATOM 925 C CA . GLN A 1 120 ? -4.867 5.258 4.118 1.00 91.50 120 GLN A CA 1
ATOM 926 C C . GLN A 1 120 ? -3.741 4.231 3.925 1.00 91.50 120 GLN A C 1
ATOM 928 O O . GLN A 1 120 ? -3.645 3.261 4.681 1.00 91.50 120 GLN A O 1
ATOM 933 N N . GLN A 1 121 ? -2.867 4.450 2.939 1.00 87.62 121 GLN A N 1
ATOM 934 C CA . GLN A 1 121 ? -1.665 3.634 2.766 1.00 87.62 121 GLN A CA 1
ATOM 935 C C . GLN A 1 121 ? -0.622 3.992 3.829 1.00 87.62 121 GLN A C 1
ATOM 937 O O . GLN A 1 121 ? -0.277 5.169 3.973 1.00 87.62 121 GLN A O 1
ATOM 942 N N . PRO A 1 122 ? -0.069 3.016 4.567 1.00 88.38 122 PRO A N 1
ATOM 943 C CA . PRO A 1 122 ? 1.127 3.269 5.352 1.00 88.38 122 PRO A CA 1
ATOM 944 C C . PRO A 1 122 ? 2.307 3.493 4.394 1.00 88.38 122 PRO A C 1
ATOM 946 O O . PRO A 1 122 ? 2.618 2.622 3.589 1.00 88.38 122 PRO A O 1
ATOM 949 N N . VAL A 1 123 ? 2.950 4.660 4.471 1.00 85.75 123 VAL A N 1
ATOM 950 C CA . VAL A 1 123 ? 4.066 5.043 3.582 1.00 85.75 123 VAL A CA 1
ATOM 951 C C . VAL A 1 123 ? 5.362 5.311 4.343 1.00 85.75 123 VAL A C 1
ATOM 953 O O . VAL A 1 123 ? 6.445 5.176 3.789 1.00 85.75 123 VAL A O 1
ATOM 956 N N . SER A 1 124 ? 5.273 5.668 5.626 1.00 87.25 124 SER A N 1
ATOM 957 C CA . SER A 1 124 ? 6.427 6.051 6.439 1.00 87.25 124 SER A CA 1
ATOM 958 C C . SER A 1 124 ? 6.743 5.013 7.517 1.00 87.25 124 SER A C 1
ATOM 960 O O . SER A 1 124 ? 5.885 4.228 7.937 1.00 87.25 124 SER A O 1
ATOM 962 N N . LYS A 1 125 ? 7.982 5.049 8.030 1.00 87.00 125 LYS A N 1
ATOM 963 C CA . LYS A 1 125 ? 8.383 4.264 9.212 1.00 87.00 125 LYS A CA 1
ATOM 964 C C . LYS A 1 125 ? 7.479 4.564 10.414 1.00 87.00 125 LYS A C 1
ATOM 966 O O . LYS A 1 125 ? 7.143 3.650 11.158 1.00 87.00 125 LYS A O 1
ATOM 971 N N . GLN A 1 126 ? 7.016 5.808 10.551 1.00 87.06 126 GLN A N 1
ATOM 972 C CA . GLN A 1 126 ? 6.086 6.197 11.609 1.00 87.06 126 GLN A CA 1
ATOM 973 C C . GLN A 1 126 ? 4.729 5.493 11.469 1.00 87.06 126 GLN A C 1
ATOM 975 O O . GLN A 1 126 ? 4.219 4.964 12.454 1.00 87.06 126 GLN A O 1
ATOM 980 N N . HIS A 1 127 ? 4.172 5.388 10.255 1.00 91.50 127 HIS A N 1
ATOM 981 C CA . HIS A 1 127 ? 2.913 4.656 10.034 1.00 91.50 127 HIS A CA 1
ATOM 982 C C . HIS A 1 127 ? 3.071 3.176 10.413 1.00 91.50 127 HIS A C 1
ATOM 984 O O . HIS A 1 127 ? 2.169 2.573 10.996 1.00 91.50 127 HIS A O 1
ATOM 990 N N . ARG A 1 128 ? 4.246 2.592 10.138 1.00 90.88 128 ARG A N 1
ATOM 991 C CA . ARG A 1 128 ? 4.577 1.220 10.546 1.00 90.88 128 ARG A CA 1
ATOM 992 C C . ARG A 1 128 ? 4.623 1.069 12.070 1.00 90.88 128 ARG A C 1
ATOM 994 O O . ARG A 1 128 ? 4.101 0.079 12.581 1.00 90.88 128 ARG A O 1
ATOM 1001 N N . THR A 1 129 ? 5.170 2.044 12.796 1.00 90.81 129 THR A N 1
ATOM 1002 C CA . THR A 1 129 ? 5.149 2.072 14.271 1.00 90.81 129 THR A CA 1
ATOM 1003 C C . THR A 1 129 ? 3.722 2.133 14.818 1.00 90.81 129 THR A C 1
ATOM 1005 O O . THR A 1 129 ? 3.385 1.380 15.731 1.00 90.81 129 THR A O 1
ATOM 1008 N N . VAL A 1 130 ? 2.850 2.948 14.213 1.00 91.25 130 VAL A N 1
ATOM 1009 C CA . VAL A 1 130 ? 1.419 3.003 14.565 1.00 91.25 130 VAL A CA 1
ATOM 1010 C C . VAL A 1 130 ? 0.773 1.621 14.391 1.00 91.25 130 VAL A C 1
ATOM 1012 O O . VAL A 1 130 ? 0.148 1.113 15.319 1.00 91.25 130 VAL A O 1
ATOM 1015 N N . LEU A 1 131 ? 0.981 0.950 13.251 1.00 92.31 131 LEU A N 1
ATOM 1016 C CA . LEU A 1 131 ? 0.451 -0.402 13.015 1.00 92.31 131 LEU A CA 1
ATOM 1017 C C . LEU A 1 131 ? 0.925 -1.429 14.057 1.00 92.31 131 LEU A C 1
ATOM 1019 O O . LEU A 1 131 ? 0.139 -2.289 14.461 1.00 92.31 131 LEU A O 1
ATOM 1023 N N . LEU A 1 132 ? 2.182 -1.341 14.504 1.00 91.31 132 LEU A N 1
ATOM 1024 C CA . LEU A 1 132 ? 2.715 -2.201 15.565 1.00 91.31 132 LEU A CA 1
ATOM 1025 C C . LEU A 1 132 ? 2.005 -1.956 16.899 1.00 91.31 132 LEU A C 1
ATOM 1027 O O . LEU A 1 132 ? 1.591 -2.922 17.537 1.00 91.31 132 LEU A O 1
ATOM 1031 N N . GLY A 1 133 ? 1.802 -0.693 17.285 1.00 89.12 133 GLY A N 1
ATOM 1032 C CA . GLY A 1 133 ? 1.058 -0.337 18.496 1.00 89.12 133 GLY A CA 1
ATOM 1033 C C . GLY A 1 133 ? -0.384 -0.853 18.465 1.00 89.12 133 GLY A C 1
ATOM 1034 O O . GLY A 1 133 ? -0.838 -1.485 19.418 1.00 89.12 133 GLY A O 1
ATOM 1035 N N . LEU A 1 134 ? -1.077 -0.684 17.332 1.00 89.56 134 LEU A N 1
ATOM 1036 C CA . LEU A 1 134 ? -2.425 -1.231 17.124 1.00 89.56 134 LEU A CA 1
ATOM 1037 C C . LEU A 1 134 ? -2.454 -2.758 17.265 1.00 89.56 134 LEU A C 1
ATOM 1039 O O . LEU A 1 134 ? -3.381 -3.314 17.857 1.00 89.56 134 LEU A O 1
ATOM 1043 N N . LYS A 1 135 ? -1.440 -3.441 16.717 1.00 91.00 135 LYS A N 1
ATOM 1044 C CA . LYS A 1 135 ? -1.353 -4.903 16.737 1.00 91.00 135 LYS A CA 1
ATOM 1045 C C . LYS A 1 135 ? -1.048 -5.434 18.134 1.00 91.00 135 LYS A C 1
ATOM 1047 O O . LYS A 1 135 ? -1.667 -6.421 18.529 1.00 91.00 135 LYS A O 1
ATOM 1052 N N . LEU A 1 136 ? -0.131 -4.791 18.857 1.00 88.69 136 LEU A N 1
ATOM 1053 C CA . LEU A 1 136 ? 0.200 -5.123 20.245 1.00 88.69 136 LEU A CA 1
ATOM 1054 C C . LEU A 1 136 ? -1.021 -4.957 21.153 1.00 88.69 136 LEU A C 1
ATOM 1056 O O . LEU A 1 136 ? -1.301 -5.820 21.975 1.00 88.69 136 LEU A O 1
ATOM 1060 N N . GLY A 1 137 ? -1.790 -3.896 20.921 1.00 85.38 137 GLY A N 1
ATOM 1061 C CA . GLY A 1 137 ? -3.036 -3.608 21.615 1.00 85.38 137 GLY A CA 1
ATOM 1062 C C . GLY A 1 137 ? -4.197 -4.568 21.353 1.00 85.38 137 GLY A C 1
ATOM 1063 O O . GLY A 1 137 ? -5.259 -4.413 21.952 1.00 85.38 137 GLY A O 1
ATOM 1064 N N . GLY A 1 138 ? -4.035 -5.531 20.440 1.00 86.69 138 GLY A N 1
ATOM 1065 C CA . GLY A 1 138 ? -5.035 -6.564 20.171 1.00 86.69 138 GLY A CA 1
ATOM 1066 C C . GLY A 1 138 ? -6.317 -6.073 19.489 1.00 86.69 138 GLY A C 1
ATOM 1067 O O . GLY A 1 138 ? -7.311 -6.796 19.494 1.00 86.69 138 GLY A O 1
ATOM 1068 N N . ILE A 1 139 ? -6.324 -4.875 18.892 1.00 86.38 139 ILE A N 1
ATOM 1069 C CA . ILE A 1 139 ? -7.541 -4.308 18.294 1.00 86.38 139 ILE A CA 1
ATOM 1070 C C . ILE A 1 139 ? -7.801 -4.945 16.911 1.00 86.38 139 ILE A C 1
ATOM 1072 O O . ILE A 1 139 ? -6.899 -4.977 16.063 1.00 86.38 139 ILE A O 1
ATOM 1076 N N . PRO A 1 140 ? -9.019 -5.443 16.634 1.00 91.94 140 PRO A N 1
ATOM 1077 C CA . PRO A 1 140 ? -9.371 -5.990 15.326 1.00 91.94 140 PRO A CA 1
ATOM 1078 C C . PRO A 1 140 ? -9.446 -4.904 14.239 1.00 91.94 140 PRO A C 1
ATOM 1080 O O . PRO A 1 140 ? -9.800 -3.754 14.500 1.00 91.94 140 PRO A O 1
ATOM 1083 N N . SER A 1 141 ? -9.125 -5.274 12.993 1.00 94.50 141 SER A N 1
ATOM 1084 C CA . SER A 1 141 ? -9.108 -4.335 11.865 1.00 94.50 141 SER A CA 1
ATOM 1085 C C . SER A 1 141 ? -9.505 -4.963 10.530 1.00 94.50 141 SER A C 1
ATOM 1087 O O . SER A 1 141 ? -9.297 -6.163 10.314 1.00 94.50 141 SER A O 1
ATOM 1089 N N . ILE A 1 142 ? -10.022 -4.127 9.624 1.00 93.44 142 ILE A N 1
ATOM 1090 C CA . ILE A 1 142 ? -10.187 -4.430 8.202 1.00 93.44 142 ILE A CA 1
ATOM 1091 C C . ILE A 1 142 ? -9.369 -3.457 7.321 1.00 93.44 142 ILE A C 1
ATOM 1093 O O . ILE A 1 142 ? -9.499 -2.238 7.432 1.00 93.44 142 ILE A O 1
ATOM 1097 N N . ASN A 1 143 ? -8.517 -3.938 6.409 1.00 94.12 143 ASN A N 1
ATOM 1098 C CA . ASN A 1 143 ? -7.960 -5.300 6.358 1.00 94.12 143 ASN A CA 1
ATOM 1099 C C . ASN A 1 143 ? -7.205 -5.643 7.658 1.00 94.12 143 ASN A C 1
ATOM 1101 O O . ASN A 1 143 ? -6.941 -4.775 8.482 1.00 94.12 143 ASN A O 1
ATOM 1105 N N . SER A 1 144 ? -6.834 -6.911 7.859 1.00 94.81 144 SER A N 1
ATOM 1106 C CA . SER A 1 144 ? -6.102 -7.290 9.074 1.00 94.81 144 SER A CA 1
ATOM 1107 C C . SER A 1 144 ? -4.797 -6.490 9.216 1.00 94.81 144 SER A C 1
ATOM 1109 O O . SER A 1 144 ? -4.057 -6.323 8.239 1.00 94.81 144 SER A O 1
ATOM 1111 N N . LEU A 1 145 ? -4.461 -6.065 10.438 1.00 93.06 145 LEU A N 1
ATOM 1112 C CA . LEU A 1 145 ? -3.201 -5.358 10.716 1.00 93.06 145 LEU A CA 1
ATOM 1113 C C . LEU A 1 145 ? -1.979 -6.159 10.246 1.00 93.06 145 LEU A C 1
ATOM 1115 O O . LEU A 1 145 ? -1.025 -5.589 9.731 1.00 93.06 145 LEU A O 1
ATOM 1119 N N . HIS A 1 146 ? -2.039 -7.492 10.352 1.00 93.25 146 HIS A N 1
ATOM 1120 C CA . HIS A 1 146 ? -0.998 -8.381 9.838 1.00 93.25 146 HIS A CA 1
ATOM 1121 C C . HIS A 1 146 ? -0.835 -8.245 8.320 1.00 93.25 146 HIS A C 1
ATOM 1123 O O . HIS A 1 146 ? 0.280 -8.061 7.840 1.00 93.25 146 HIS A O 1
ATOM 1129 N N . SER A 1 147 ? -1.929 -8.295 7.553 1.00 93.69 147 SER A N 1
ATOM 1130 C CA . SER A 1 147 ? -1.856 -8.127 6.097 1.00 93.69 147 SER A CA 1
ATOM 1131 C C . SER A 1 147 ? -1.336 -6.749 5.694 1.00 93.69 147 SER A C 1
ATOM 1133 O O . SER A 1 147 ? -0.487 -6.669 4.817 1.00 93.69 147 SER A O 1
ATOM 1135 N N . ILE A 1 148 ? -1.778 -5.684 6.369 1.00 93.44 148 ILE A N 1
ATOM 1136 C CA . ILE A 1 148 ? -1.362 -4.310 6.057 1.00 93.44 148 ILE A CA 1
ATOM 1137 C C . ILE A 1 148 ? 0.128 -4.123 6.361 1.00 93.44 148 ILE A C 1
ATOM 1139 O O . ILE A 1 148 ? 0.853 -3.567 5.544 1.00 93.44 148 ILE A O 1
ATOM 1143 N N . TYR A 1 149 ? 0.603 -4.653 7.490 1.00 92.75 149 TYR A N 1
ATOM 1144 C CA . TYR A 1 149 ? 2.018 -4.617 7.851 1.00 92.75 149 TYR A CA 1
ATOM 1145 C C . TYR A 1 149 ? 2.896 -5.348 6.826 1.00 92.75 149 TYR A C 1
ATOM 1147 O O . TYR A 1 149 ? 3.925 -4.829 6.411 1.00 92.75 149 TYR A O 1
ATOM 1155 N N . ASN A 1 150 ? 2.470 -6.531 6.370 1.00 91.62 150 ASN A N 1
ATOM 1156 C CA . ASN A 1 150 ? 3.190 -7.300 5.349 1.00 91.62 150 ASN A CA 1
ATOM 1157 C C . ASN A 1 150 ? 3.100 -6.685 3.942 1.00 91.62 150 ASN A C 1
ATOM 1159 O O . ASN A 1 150 ? 3.888 -7.039 3.073 1.00 91.62 150 ASN A O 1
ATOM 1163 N N . MET A 1 151 ? 2.139 -5.796 3.692 1.00 89.69 151 MET A N 1
ATOM 1164 C CA . MET A 1 151 ? 2.011 -5.083 2.417 1.00 89.69 151 MET A CA 1
ATOM 1165 C C . MET A 1 151 ? 2.900 -3.847 2.325 1.00 89.69 151 MET A C 1
ATOM 1167 O O . MET A 1 151 ? 2.928 -3.219 1.270 1.00 89.69 151 MET A O 1
ATOM 1171 N N . PHE A 1 152 ? 3.609 -3.505 3.403 1.00 86.81 152 PHE A N 1
ATOM 1172 C CA . PHE A 1 152 ? 4.491 -2.347 3.427 1.00 86.81 152 PHE A CA 1
ATOM 1173 C C . PHE A 1 152 ? 5.613 -2.471 2.393 1.00 86.81 152 PHE A C 1
ATOM 1175 O O . PHE A 1 152 ? 5.893 -1.498 1.711 1.00 86.81 152 PHE A O 1
ATOM 1182 N N . ASP A 1 153 ? 6.180 -3.671 2.231 1.00 86.75 153 ASP A N 1
ATOM 1183 C CA . ASP A 1 153 ? 7.266 -3.945 1.290 1.00 86.75 153 ASP A CA 1
ATOM 1184 C C . ASP A 1 153 ? 6.739 -4.656 0.026 1.00 86.75 153 ASP A C 1
ATOM 1186 O O . ASP A 1 153 ? 6.354 -5.833 0.084 1.00 86.75 153 ASP A O 1
ATOM 1190 N N . PRO A 1 154 ? 6.750 -4.006 -1.155 1.00 87.38 154 PRO A N 1
ATOM 1191 C CA . PRO A 1 154 ? 6.299 -4.619 -2.401 1.00 87.38 154 PRO A CA 1
ATOM 1192 C C . PRO A 1 154 ? 6.963 -5.966 -2.738 1.00 87.38 154 PRO A C 1
ATOM 1194 O O . PRO A 1 154 ? 6.232 -6.872 -3.152 1.00 87.38 154 PRO A O 1
ATOM 1197 N N . PRO A 1 155 ? 8.287 -6.181 -2.552 1.00 90.56 155 PRO A N 1
ATOM 1198 C CA . PRO A 1 155 ? 8.906 -7.482 -2.823 1.00 90.56 155 PRO A CA 1
ATOM 1199 C C . PRO A 1 155 ? 8.280 -8.619 -2.009 1.00 90.56 155 PRO A C 1
ATOM 1201 O O . PRO A 1 155 ? 8.091 -9.721 -2.529 1.00 90.56 155 PRO A O 1
ATOM 1204 N N . TRP A 1 156 ? 7.886 -8.343 -0.761 1.00 91.19 156 TRP A N 1
ATOM 1205 C CA . TRP A 1 156 ? 7.222 -9.317 0.103 1.00 91.19 156 TRP A CA 1
ATOM 1206 C C . TRP A 1 156 ? 5.859 -9.733 -0.457 1.00 91.19 156 TRP A C 1
ATOM 1208 O O . TRP A 1 156 ? 5.510 -10.917 -0.482 1.00 91.19 156 TRP A O 1
ATOM 1218 N N . VAL A 1 157 ? 5.109 -8.770 -0.997 1.00 90.62 15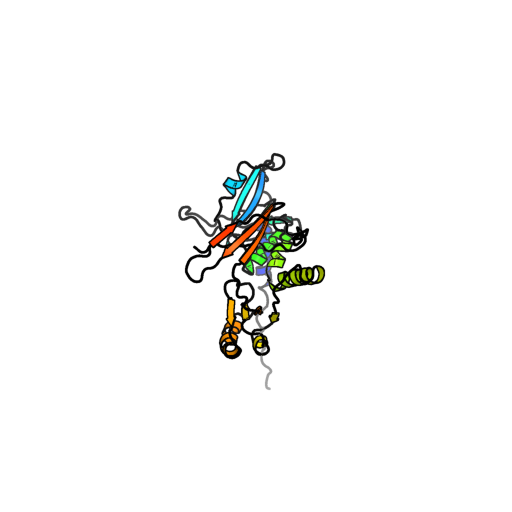7 VAL A N 1
ATOM 1219 C CA . VAL A 1 157 ? 3.841 -9.035 -1.686 1.00 90.62 157 VAL A CA 1
ATOM 1220 C C . VAL A 1 157 ? 4.063 -9.833 -2.971 1.00 90.62 157 VAL A C 1
ATOM 1222 O O . VAL A 1 157 ? 3.366 -10.822 -3.217 1.00 90.62 157 VAL A O 1
ATOM 1225 N N . PHE A 1 158 ? 5.057 -9.453 -3.776 1.00 91.06 158 PHE A N 1
ATOM 1226 C CA . PHE A 1 158 ? 5.376 -10.140 -5.029 1.00 91.06 158 PHE A CA 1
ATOM 1227 C C . PHE A 1 158 ? 5.825 -11.585 -4.817 1.00 91.06 158 PHE A C 1
ATOM 1229 O O . PHE A 1 158 ? 5.443 -12.448 -5.606 1.00 91.06 158 PHE A O 1
ATOM 1236 N N . ALA A 1 159 ? 6.536 -11.892 -3.730 1.00 92.25 159 ALA A N 1
ATOM 1237 C CA . ALA A 1 159 ? 6.876 -13.269 -3.377 1.00 92.25 159 ALA A CA 1
ATOM 1238 C C . ALA A 1 159 ? 5.620 -14.147 -3.202 1.00 92.25 159 ALA A C 1
ATOM 1240 O O . ALA A 1 159 ? 5.576 -15.302 -3.634 1.00 92.25 159 ALA A O 1
ATOM 1241 N N . GLN A 1 160 ? 4.549 -13.588 -2.634 1.00 93.38 160 GLN A N 1
ATOM 1242 C CA . GLN A 1 160 ? 3.284 -14.302 -2.459 1.00 93.38 160 GLN A CA 1
ATOM 1243 C C . GLN A 1 160 ? 2.540 -14.485 -3.787 1.00 93.38 160 GLN A C 1
ATOM 1245 O O . GLN A 1 160 ? 1.967 -15.553 -4.018 1.00 93.38 160 GLN A O 1
ATOM 1250 N N . LEU A 1 161 ? 2.602 -13.499 -4.688 1.00 91.88 161 LEU A N 1
ATOM 1251 C CA . LEU A 1 161 ? 2.081 -13.623 -6.055 1.00 91.88 161 LEU A CA 1
ATOM 1252 C C . LEU A 1 161 ? 2.852 -14.677 -6.861 1.00 91.88 161 LEU A C 1
ATOM 1254 O O . LEU A 1 161 ? 2.231 -15.510 -7.520 1.00 91.88 161 LEU A O 1
ATOM 1258 N N . ALA A 1 162 ? 4.181 -14.709 -6.750 1.00 90.69 162 ALA A N 1
ATOM 1259 C CA . ALA A 1 162 ? 5.020 -15.727 -7.378 1.00 90.69 162 ALA A CA 1
ATOM 1260 C C . ALA A 1 162 ? 4.635 -17.138 -6.902 1.00 90.69 162 ALA A C 1
ATOM 1262 O O . ALA A 1 162 ? 4.473 -18.048 -7.715 1.00 90.69 162 ALA A O 1
ATOM 1263 N N . ARG A 1 163 ? 4.360 -17.310 -5.603 1.00 91.44 163 ARG A N 1
ATOM 1264 C CA . ARG A 1 163 ? 3.863 -18.579 -5.043 1.00 91.44 163 ARG A CA 1
ATOM 1265 C C . ARG A 1 163 ? 2.481 -18.978 -5.572 1.00 91.44 163 ARG A C 1
ATOM 1267 O O . ARG A 1 163 ? 2.162 -20.163 -5.654 1.00 91.44 163 ARG A O 1
ATOM 1274 N N . ILE A 1 164 ? 1.617 -18.013 -5.886 1.00 90.69 164 ILE A N 1
ATOM 1275 C CA . ILE A 1 164 ? 0.331 -18.287 -6.545 1.00 90.69 164 ILE A CA 1
ATOM 1276 C C . ILE A 1 164 ? 0.584 -18.714 -7.995 1.00 90.69 164 ILE A C 1
ATOM 1278 O O . ILE A 1 164 ? 0.074 -19.757 -8.396 1.00 90.69 164 ILE A O 1
ATOM 1282 N N . ARG A 1 165 ? 1.438 -18.000 -8.738 1.00 89.19 165 ARG A N 1
ATOM 1283 C CA . ARG A 1 165 ? 1.831 -18.370 -10.108 1.00 89.19 165 ARG A CA 1
ATOM 1284 C C . ARG A 1 165 ? 2.414 -19.782 -10.188 1.00 89.19 165 ARG A C 1
ATOM 1286 O O . ARG A 1 165 ? 2.031 -20.528 -11.075 1.00 89.19 165 ARG A O 1
ATOM 1293 N N . MET A 1 166 ? 3.249 -20.200 -9.236 1.00 90.50 166 MET A N 1
ATOM 1294 C CA . MET A 1 166 ? 3.769 -21.579 -9.192 1.00 90.50 166 MET A CA 1
ATOM 1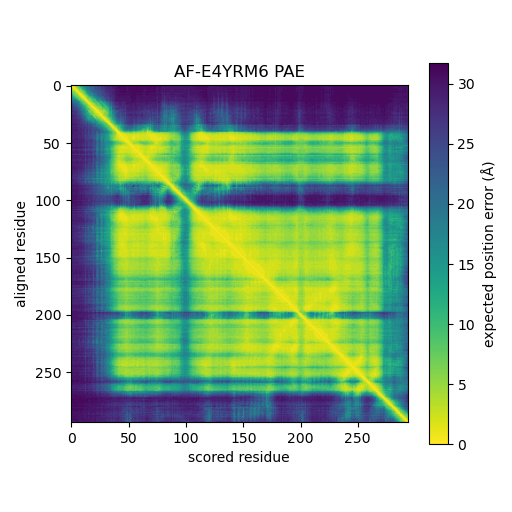295 C C . MET A 1 166 ? 2.669 -22.647 -9.066 1.00 90.50 166 MET A C 1
ATOM 1297 O O . MET A 1 166 ? 2.869 -23.775 -9.494 1.00 90.50 166 MET A O 1
ATOM 1301 N N . ARG A 1 167 ? 1.508 -22.308 -8.486 1.00 92.62 167 ARG A N 1
ATOM 1302 C CA . ARG A 1 167 ? 0.378 -23.239 -8.323 1.00 92.62 167 ARG A CA 1
ATOM 1303 C C . ARG A 1 167 ? -0.586 -23.248 -9.505 1.00 92.62 167 ARG A C 1
ATOM 1305 O O . ARG A 1 167 ? -1.173 -24.286 -9.773 1.00 92.62 167 ARG A O 1
ATOM 1312 N N . PHE A 1 168 ? -0.780 -22.105 -10.160 1.00 89.00 168 PHE A N 1
ATOM 1313 C CA . PHE A 1 168 ? -1.753 -21.938 -11.250 1.00 89.00 168 PHE A CA 1
ATOM 1314 C C . PHE A 1 168 ? -1.104 -21.843 -12.642 1.00 89.00 168 PHE A C 1
ATOM 1316 O O . PHE A 1 168 ? -1.798 -21.771 -13.650 1.00 89.00 168 PHE A O 1
ATOM 1323 N N . GLY A 1 169 ? 0.226 -21.835 -12.722 1.00 89.94 169 GLY A N 1
ATOM 1324 C CA . GLY A 1 169 ? 0.960 -21.749 -13.979 1.00 89.94 169 GLY A CA 1
ATOM 1325 C C . GLY A 1 169 ? 0.647 -20.469 -14.755 1.00 89.94 169 GLY A C 1
ATOM 1326 O O . GLY A 1 169 ? 0.576 -19.375 -14.191 1.00 89.94 169 GLY A O 1
ATOM 1327 N N . ALA A 1 170 ? 0.475 -20.615 -16.069 1.00 85.06 170 ALA A N 1
ATOM 1328 C CA . ALA A 1 170 ? 0.204 -19.508 -16.984 1.00 85.06 170 ALA A CA 1
ATOM 1329 C C . ALA A 1 170 ? -1.185 -18.867 -16.790 1.00 85.06 170 ALA A C 1
ATOM 1331 O O . ALA A 1 170 ? -1.383 -17.732 -17.217 1.00 85.06 170 ALA A O 1
ATOM 1332 N N . GLU A 1 171 ? -2.124 -19.539 -16.112 1.00 85.06 171 GLU A N 1
ATOM 1333 C CA . GLU A 1 171 ? -3.462 -18.992 -15.835 1.00 85.06 171 GLU A CA 1
ATOM 1334 C C . GLU A 1 171 ? -3.440 -17.819 -14.847 1.00 85.06 171 GLU A C 1
ATOM 1336 O O . GLU A 1 171 ? -4.377 -17.023 -14.801 1.00 85.06 171 GLU A O 1
ATOM 1341 N N . PHE A 1 172 ? -2.368 -17.690 -14.057 1.00 85.75 172 PHE A N 1
ATOM 1342 C CA . PHE A 1 172 ? -2.148 -16.551 -13.173 1.00 85.75 172 PHE A CA 1
ATOM 1343 C C . PHE A 1 172 ? -0.941 -15.735 -13.667 1.00 85.75 172 PHE A C 1
ATOM 1345 O O . PHE A 1 172 ? 0.181 -15.920 -13.174 1.00 85.75 172 PHE A O 1
ATOM 1352 N N . PRO A 1 173 ? -1.142 -14.850 -14.665 1.00 86.06 173 PRO A N 1
ATOM 1353 C CA . PRO A 1 173 ? -0.060 -14.111 -15.300 1.00 86.06 173 PRO A CA 1
ATOM 1354 C C . PRO A 1 173 ? 0.484 -13.039 -14.3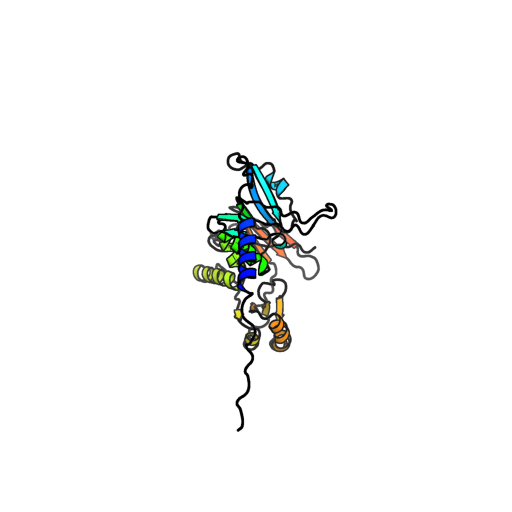50 1.00 86.06 173 PRO A C 1
ATOM 1356 O O . PRO A 1 173 ? -0.080 -11.959 -14.202 1.00 86.06 173 PRO A O 1
ATOM 1359 N N . VAL A 1 174 ? 1.605 -13.342 -13.694 1.00 88.38 174 VAL A N 1
ATOM 1360 C CA . VAL A 1 174 ? 2.352 -12.376 -12.874 1.00 88.38 174 VAL A CA 1
ATOM 1361 C C . VAL A 1 174 ? 3.550 -11.886 -13.669 1.00 88.38 174 VAL A C 1
ATOM 1363 O O . VAL A 1 174 ? 4.391 -12.701 -14.060 1.00 88.38 174 VAL A O 1
ATOM 1366 N N . THR A 1 175 ? 3.651 -10.571 -13.861 1.00 88.12 175 THR A N 1
ATOM 1367 C CA . THR A 1 175 ? 4.820 -9.925 -14.469 1.00 88.12 175 THR A CA 1
ATOM 1368 C C . THR A 1 175 ? 6.089 -10.299 -13.713 1.00 88.12 175 THR A C 1
ATOM 1370 O O . THR A 1 175 ? 6.142 -10.222 -12.484 1.00 88.12 175 THR A O 1
ATOM 1373 N N . THR A 1 176 ? 7.122 -10.699 -14.450 1.00 88.31 176 THR A N 1
ATOM 1374 C CA . THR A 1 176 ? 8.431 -10.990 -13.868 1.00 88.31 176 THR A CA 1
ATOM 1375 C C . THR A 1 176 ? 9.047 -9.698 -13.346 1.00 88.31 176 THR A C 1
ATOM 1377 O O . THR A 1 176 ? 9.235 -8.748 -14.103 1.00 88.31 176 THR A O 1
ATOM 1380 N N . LYS A 1 177 ? 9.365 -9.670 -12.051 1.00 91.50 177 LYS A N 1
ATOM 1381 C CA . LYS A 1 177 ? 10.132 -8.592 -11.434 1.00 91.50 177 LYS A CA 1
ATOM 1382 C C . LYS A 1 177 ? 11.412 -9.145 -10.830 1.00 91.50 177 LYS A C 1
ATOM 1384 O O . LYS A 1 177 ? 11.391 -10.205 -10.206 1.00 91.50 177 LYS A O 1
ATOM 1389 N N . THR A 1 178 ? 12.489 -8.389 -10.964 1.00 93.38 178 THR A N 1
ATOM 1390 C CA . THR A 1 178 ? 13.808 -8.724 -10.437 1.00 93.38 178 THR A CA 1
ATOM 1391 C C . THR A 1 178 ? 14.104 -7.832 -9.244 1.00 93.38 178 THR A C 1
ATOM 1393 O O . THR A 1 178 ? 14.164 -6.612 -9.385 1.00 93.38 178 THR A O 1
ATOM 1396 N N . PHE A 1 179 ? 14.284 -8.441 -8.073 1.00 94.00 179 PHE A N 1
ATOM 1397 C CA . PHE A 1 179 ? 14.753 -7.748 -6.876 1.00 94.00 179 PHE A CA 1
ATOM 1398 C C . PHE A 1 179 ? 16.268 -7.580 -6.928 1.00 94.00 179 PHE A C 1
ATOM 1400 O O . PHE A 1 179 ? 16.996 -8.530 -7.220 1.00 94.00 179 PHE A O 1
ATOM 1407 N N . MET A 1 180 ? 16.743 -6.380 -6.616 1.00 93.81 180 MET A N 1
ATOM 1408 C CA . MET A 1 180 ? 18.159 -6.063 -6.535 1.00 93.81 180 MET A CA 1
ATOM 1409 C C . MET A 1 180 ? 18.431 -5.318 -5.224 1.00 93.81 180 MET A C 1
ATOM 1411 O O . MET A 1 180 ? 17.897 -4.226 -5.030 1.00 93.81 180 MET A O 1
ATOM 1415 N N . PRO A 1 181 ? 19.277 -5.870 -4.333 1.00 92.50 181 PRO A N 1
ATOM 1416 C CA . PRO A 1 181 ? 19.547 -5.262 -3.031 1.00 92.50 181 PRO A CA 1
ATOM 1417 C C . PRO A 1 181 ? 20.166 -3.865 -3.113 1.00 92.50 181 PRO A C 1
ATOM 1419 O O . PRO A 1 181 ? 20.015 -3.082 -2.188 1.00 92.50 181 PRO A O 1
ATOM 1422 N N . THR A 1 182 ? 20.897 -3.567 -4.192 1.00 91.44 182 THR A N 1
ATOM 1423 C CA . THR A 1 182 ? 21.576 -2.280 -4.376 1.00 91.44 182 THR A CA 1
ATOM 1424 C C . THR A 1 182 ? 21.486 -1.824 -5.826 1.00 91.44 182 THR A C 1
ATOM 1426 O O . THR A 1 182 ? 21.437 -2.648 -6.745 1.00 91.44 182 THR A O 1
ATOM 1429 N N . ALA A 1 183 ? 21.563 -0.510 -6.045 1.00 91.88 183 ALA A N 1
ATOM 1430 C CA . ALA A 1 183 ? 21.610 0.082 -7.382 1.00 91.88 183 ALA A CA 1
ATOM 1431 C C . ALA A 1 183 ? 22.766 -0.462 -8.245 1.00 91.88 183 ALA A C 1
ATOM 1433 O O . ALA A 1 183 ? 22.619 -0.630 -9.453 1.00 91.88 183 ALA A O 1
ATOM 1434 N N . ASN A 1 184 ? 23.900 -0.822 -7.633 1.00 94.06 184 ASN A N 1
ATOM 1435 C CA . ASN A 1 184 ? 25.064 -1.366 -8.343 1.00 94.06 184 ASN A CA 1
ATOM 1436 C C . ASN A 1 184 ? 24.774 -2.692 -9.063 1.00 94.06 184 ASN A C 1
ATOM 1438 O O . ASN A 1 184 ? 25.416 -2.999 -10.070 1.00 94.06 184 ASN A O 1
ATOM 1442 N N . CYS A 1 185 ? 23.802 -3.473 -8.582 1.00 94.06 185 CYS A N 1
ATOM 1443 C CA . CYS A 1 185 ? 23.379 -4.705 -9.243 1.00 94.06 185 CYS A CA 1
ATOM 1444 C C . CYS A 1 185 ? 22.820 -4.444 -10.652 1.00 94.06 185 CYS A C 1
ATOM 1446 O O . CYS A 1 185 ? 22.919 -5.325 -11.510 1.00 94.06 185 CYS A O 1
ATOM 1448 N N . LEU A 1 186 ? 22.318 -3.233 -10.924 1.00 93.75 186 LEU A N 1
ATOM 1449 C CA . LEU A 1 186 ? 21.741 -2.860 -12.214 1.00 93.75 186 LEU A CA 1
ATOM 1450 C C . LEU A 1 186 ? 22.758 -2.926 -13.364 1.00 93.75 186 LEU A C 1
ATOM 1452 O O . LEU A 1 186 ? 22.378 -3.238 -14.487 1.00 93.75 186 LEU A O 1
ATOM 1456 N N . ARG A 1 187 ? 24.063 -2.764 -13.093 1.00 94.62 187 ARG A N 1
ATOM 1457 C CA . ARG A 1 187 ? 25.131 -2.912 -14.109 1.00 94.62 187 ARG A CA 1
ATOM 1458 C C . ARG A 1 187 ? 25.171 -4.291 -14.769 1.00 94.62 187 ARG A C 1
ATOM 1460 O O . ARG A 1 187 ? 25.694 -4.436 -15.876 1.00 94.62 187 ARG A O 1
ATOM 1467 N N . ARG A 1 188 ? 24.670 -5.315 -14.069 1.00 93.12 188 ARG A N 1
ATOM 1468 C CA . ARG A 1 188 ? 24.621 -6.706 -14.546 1.00 93.12 188 ARG A CA 1
ATOM 1469 C C . ARG A 1 188 ? 23.337 -7.020 -15.310 1.00 93.12 188 ARG A C 1
ATOM 1471 O O . ARG A 1 188 ? 23.281 -8.052 -15.971 1.00 93.12 188 ARG A O 1
ATOM 1478 N N . PHE A 1 189 ? 22.331 -6.154 -15.228 1.00 94.31 189 PHE A N 1
ATOM 1479 C CA . PHE A 1 189 ? 21.050 -6.341 -15.891 1.00 94.31 189 PHE A CA 1
ATOM 1480 C C . PHE A 1 189 ? 21.164 -6.078 -17.398 1.00 94.31 189 PHE A C 1
ATOM 1482 O O . PHE A 1 189 ? 21.883 -5.171 -17.825 1.00 94.31 189 PHE A O 1
ATOM 1489 N N . ARG A 1 190 ? 20.492 -6.902 -18.211 1.00 93.12 190 ARG A N 1
ATOM 1490 C CA . ARG A 1 190 ? 20.606 -6.879 -19.681 1.00 93.12 190 ARG A CA 1
ATOM 1491 C C . ARG A 1 190 ? 19.269 -6.735 -20.412 1.00 93.12 190 ARG A C 1
ATOM 1493 O O . ARG A 1 190 ? 19.280 -6.318 -21.566 1.00 93.12 190 ARG A O 1
ATOM 1500 N N . ASP A 1 191 ? 18.148 -7.012 -19.750 1.00 94.06 191 ASP A N 1
ATOM 1501 C CA . ASP A 1 191 ? 16.833 -7.102 -20.394 1.00 94.06 191 ASP A CA 1
ATOM 1502 C C . ASP A 1 191 ? 16.148 -5.727 -20.476 1.00 94.06 191 ASP A C 1
ATOM 1504 O O . ASP A 1 191 ? 15.269 -5.392 -19.684 1.00 94.06 191 ASP A O 1
ATOM 1508 N N . PHE A 1 192 ? 16.573 -4.902 -21.433 1.00 94.06 192 PHE A N 1
ATOM 1509 C CA . PHE A 1 192 ? 15.984 -3.586 -21.706 1.00 94.06 192 PHE A CA 1
ATOM 1510 C C . PHE A 1 192 ? 15.013 -3.627 -22.905 1.00 94.06 192 PHE A C 1
ATOM 1512 O O . PHE A 1 192 ? 15.202 -4.445 -23.806 1.00 94.06 192 PHE A O 1
ATOM 1519 N N . PRO A 1 193 ? 14.000 -2.736 -22.973 1.00 95.31 193 PRO A N 1
ATOM 1520 C CA . PRO A 1 193 ? 13.694 -1.655 -22.033 1.00 95.31 193 PRO A CA 1
ATOM 1521 C C . PRO A 1 193 ? 13.026 -2.145 -20.741 1.00 95.31 193 PRO A C 1
ATOM 1523 O O . PRO A 1 193 ? 12.202 -3.061 -20.748 1.00 95.31 193 PRO A O 1
ATOM 1526 N N . ALA A 1 194 ? 13.336 -1.474 -19.635 1.00 94.75 194 ALA A N 1
ATOM 1527 C CA . ALA A 1 194 ? 12.847 -1.834 -18.310 1.00 94.75 194 ALA A CA 1
ATOM 1528 C C . ALA A 1 194 ? 12.368 -0.612 -17.519 1.00 94.75 194 ALA A C 1
ATOM 1530 O O . ALA A 1 194 ? 12.727 0.532 -17.804 1.00 94.75 194 ALA A O 1
ATOM 1531 N N . ILE A 1 195 ? 11.548 -0.867 -16.509 1.00 92.88 195 ILE A N 1
ATOM 1532 C CA . ILE A 1 195 ? 11.175 0.092 -15.479 1.00 92.88 195 ILE A CA 1
ATOM 1533 C C . ILE A 1 195 ? 11.942 -0.285 -14.213 1.00 92.88 195 ILE A C 1
ATOM 1535 O O . ILE A 1 1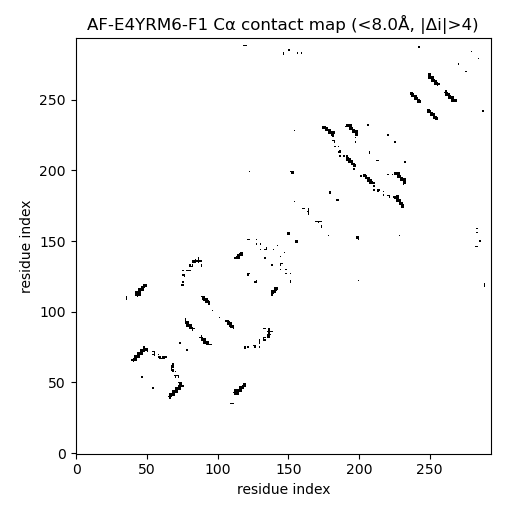95 ? 11.885 -1.428 -13.761 1.00 92.88 195 ILE A O 1
ATOM 1539 N N . VAL A 1 196 ? 12.646 0.686 -13.644 1.00 93.00 196 VAL A N 1
ATOM 1540 C CA . VAL A 1 196 ? 13.351 0.571 -12.369 1.00 93.00 196 VAL A CA 1
ATOM 1541 C C . VAL A 1 196 ? 12.585 1.386 -11.338 1.00 93.00 196 VAL A C 1
ATOM 1543 O O . VAL A 1 196 ? 12.318 2.567 -11.547 1.00 93.00 196 VAL A O 1
ATOM 1546 N N . SER A 1 197 ? 12.215 0.762 -10.227 1.00 89.50 197 SER A N 1
ATOM 1547 C CA . SER A 1 197 ? 11.511 1.419 -9.125 1.00 89.50 197 SER A CA 1
ATOM 1548 C C . SER A 1 197 ? 12.249 1.194 -7.816 1.00 89.50 197 SER A C 1
ATOM 1550 O O . SER A 1 197 ? 12.640 0.057 -7.535 1.00 89.50 197 SER A O 1
ATOM 1552 N N . SER A 1 198 ? 12.388 2.247 -7.015 1.00 82.94 198 SER A N 1
ATOM 1553 C CA . SER A 1 198 ? 12.860 2.125 -5.638 1.00 82.94 198 SER A CA 1
ATOM 1554 C C . SER A 1 198 ? 11.693 1.830 -4.688 1.00 82.94 198 SER A C 1
ATOM 1556 O O . SER A 1 198 ? 10.565 2.282 -4.901 1.00 82.94 198 SER A O 1
ATOM 1558 N N . SER A 1 199 ? 11.988 1.017 -3.679 1.00 65.81 199 SER A N 1
ATOM 1559 C CA . SER A 1 199 ? 11.2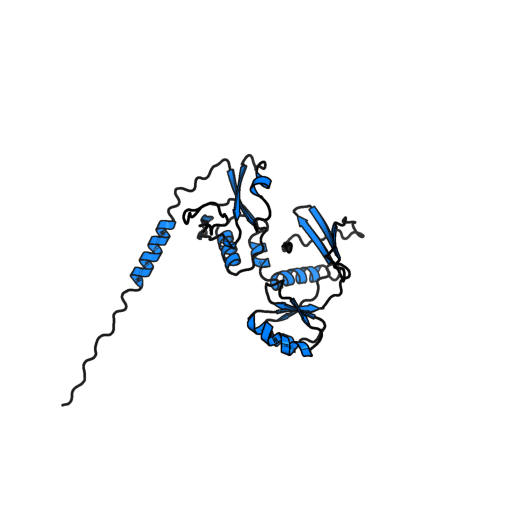03 0.733 -2.477 1.00 65.81 199 SER A CA 1
ATOM 1560 C C . SER A 1 199 ? 10.199 1.832 -2.072 1.00 65.81 199 SER A C 1
ATOM 1562 O O . SER A 1 19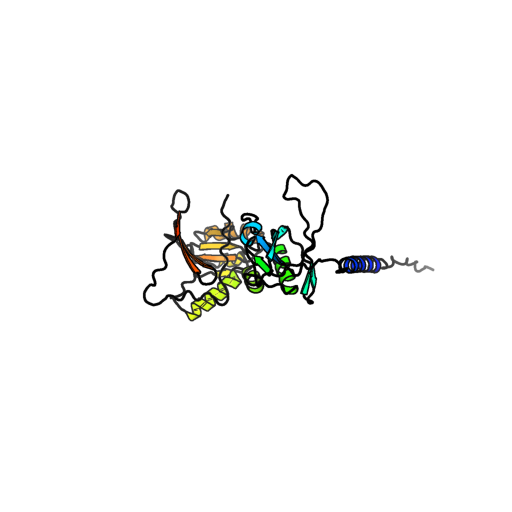9 ? 10.518 3.014 -1.960 1.00 65.81 199 SER A O 1
ATOM 1564 N N . ASN A 1 200 ? 8.947 1.410 -1.868 1.00 59.34 200 ASN A N 1
ATOM 1565 C CA . ASN A 1 200 ? 7.796 2.134 -1.293 1.00 59.34 200 ASN A CA 1
ATOM 1566 C C . ASN A 1 200 ? 7.326 3.426 -1.979 1.00 59.34 200 ASN A C 1
ATOM 1568 O O . ASN A 1 200 ? 6.249 3.933 -1.660 1.00 59.34 200 ASN A O 1
ATOM 1572 N N . ARG A 1 201 ? 8.065 3.914 -2.972 1.00 59.19 201 ARG A N 1
ATOM 1573 C CA . ARG A 1 201 ? 7.708 5.069 -3.786 1.00 59.19 201 ARG A CA 1
ATOM 1574 C C . ARG A 1 201 ? 7.171 4.600 -5.122 1.00 59.19 201 ARG A C 1
ATOM 1576 O O . ARG A 1 201 ? 7.889 4.499 -6.114 1.00 59.19 201 ARG A O 1
ATOM 1583 N N . SER A 1 202 ? 5.874 4.294 -5.161 1.00 56.12 202 SER A N 1
ATOM 1584 C CA . SER A 1 202 ? 5.197 3.986 -6.427 1.00 56.12 202 SER A CA 1
ATOM 1585 C C . SER A 1 202 ? 5.290 5.136 -7.437 1.00 56.12 202 SER A C 1
ATOM 1587 O O . SER A 1 202 ? 5.145 4.889 -8.632 1.00 56.12 202 SER A O 1
ATOM 1589 N N . ASP A 1 203 ? 5.549 6.352 -6.950 1.00 59.25 203 ASP A N 1
ATOM 1590 C CA . ASP A 1 203 ? 5.810 7.589 -7.687 1.00 59.25 203 ASP A CA 1
ATOM 1591 C C . ASP A 1 203 ? 7.228 7.668 -8.288 1.00 59.25 203 ASP A C 1
ATOM 1593 O O . ASP A 1 203 ? 7.426 8.357 -9.285 1.00 59.25 203 ASP A O 1
ATOM 1597 N N . ALA A 1 204 ? 8.209 6.932 -7.756 1.00 67.94 204 ALA A N 1
ATOM 1598 C CA . ALA A 1 204 ? 9.600 6.965 -8.217 1.00 67.94 204 ALA A CA 1
ATOM 1599 C C . ALA A 1 204 ? 9.919 5.792 -9.164 1.00 67.94 204 ALA A C 1
ATOM 1601 O O . ALA A 1 204 ? 10.701 4.892 -8.843 1.00 67.94 204 ALA A O 1
ATOM 1602 N N . ARG A 1 205 ? 9.291 5.790 -10.348 1.00 86.38 205 ARG A N 1
ATOM 1603 C CA . ARG A 1 205 ? 9.549 4.810 -11.419 1.00 86.38 205 ARG A CA 1
ATOM 1604 C C . ARG A 1 205 ? 10.338 5.447 -12.559 1.00 86.38 205 ARG A C 1
ATOM 1606 O O . ARG A 1 205 ? 9.868 6.387 -13.194 1.00 86.38 205 ARG A O 1
ATOM 1613 N N . LEU A 1 206 ? 11.502 4.891 -12.869 1.00 90.50 206 LEU A N 1
ATOM 1614 C CA . LEU A 1 206 ? 12.371 5.333 -13.955 1.00 90.50 206 LEU A CA 1
ATOM 1615 C C . LEU A 1 206 ? 12.264 4.370 -15.136 1.00 90.50 206 LEU A C 1
ATOM 1617 O O . LEU A 1 206 ? 12.405 3.159 -14.979 1.00 90.50 206 LEU A O 1
ATOM 1621 N N . ARG A 1 207 ? 12.027 4.904 -16.335 1.00 92.69 207 ARG A N 1
ATOM 1622 C CA . ARG A 1 207 ? 12.081 4.126 -17.579 1.00 92.69 207 ARG A CA 1
ATOM 1623 C C . ARG A 1 207 ? 13.514 4.129 -18.098 1.00 92.69 207 ARG A C 1
ATOM 1625 O O . ARG A 1 207 ? 14.039 5.193 -18.407 1.00 92.69 207 ARG A O 1
ATOM 1632 N N . VAL A 1 208 ? 14.101 2.947 -18.240 1.00 94.44 208 VAL A N 1
ATOM 1633 C CA . VAL A 1 208 ? 15.473 2.748 -18.718 1.00 94.44 208 VAL A CA 1
ATOM 1634 C C . VAL A 1 208 ? 15.415 2.056 -20.073 1.00 94.44 208 VAL A C 1
ATOM 1636 O O . VAL A 1 208 ? 14.906 0.939 -20.197 1.00 94.44 208 VAL A O 1
ATOM 1639 N N . ARG A 1 209 ? 15.876 2.749 -21.117 1.00 93.62 209 ARG A N 1
ATOM 1640 C CA . ARG A 1 209 ? 15.740 2.289 -22.509 1.00 93.62 209 ARG A CA 1
ATOM 1641 C C . ARG A 1 209 ? 16.851 1.339 -22.930 1.00 93.62 209 ARG A C 1
ATOM 1643 O O . ARG A 1 209 ? 16.601 0.442 -23.726 1.00 93.62 209 ARG A O 1
ATOM 1650 N N . ASN A 1 210 ? 18.061 1.567 -22.437 1.00 94.06 210 ASN A N 1
ATOM 1651 C CA . ASN A 1 210 ? 19.261 0.837 -22.820 1.00 94.06 210 ASN A CA 1
ATOM 1652 C C . ASN A 1 210 ? 20.277 0.833 -21.670 1.00 94.06 210 ASN A C 1
ATOM 1654 O O . ASN A 1 210 ? 20.070 1.460 -20.631 1.00 94.06 210 ASN A O 1
ATOM 1658 N N . ARG A 1 211 ? 21.381 0.110 -21.871 1.00 93.31 211 ARG A N 1
ATOM 1659 C CA . ARG A 1 211 ? 22.447 -0.022 -20.875 1.00 93.31 211 ARG A CA 1
ATOM 1660 C C . ARG A 1 211 ? 23.194 1.288 -20.623 1.00 93.31 211 ARG A C 1
ATOM 1662 O O . ARG A 1 211 ? 23.664 1.487 -19.512 1.00 93.31 211 ARG A O 1
ATOM 1669 N N . ASP A 1 212 ? 23.288 2.160 -21.618 1.00 92.94 212 ASP A N 1
ATOM 1670 C CA . ASP A 1 212 ? 24.072 3.396 -21.514 1.00 92.94 212 ASP A CA 1
ATOM 1671 C C . ASP A 1 212 ? 23.502 4.328 -20.435 1.00 92.94 212 ASP A C 1
ATOM 1673 O O . ASP A 1 212 ? 24.249 4.918 -19.667 1.00 92.94 212 ASP A O 1
ATOM 1677 N N . GLN A 1 213 ? 22.174 4.336 -20.272 1.00 94.75 213 GLN A N 1
ATOM 1678 C CA . GLN A 1 213 ? 21.481 5.088 -19.218 1.00 94.75 213 GLN A CA 1
ATOM 1679 C C . GLN A 1 213 ? 21.722 4.552 -17.799 1.00 94.75 213 GLN A C 1
ATOM 1681 O O . GLN A 1 213 ? 21.348 5.208 -16.830 1.00 94.75 213 GLN A O 1
ATOM 1686 N N . VAL A 1 214 ? 22.287 3.349 -17.640 1.00 94.56 214 VAL A N 1
ATOM 1687 C CA . VAL A 1 214 ? 22.445 2.717 -16.321 1.00 94.56 214 VAL A CA 1
ATOM 1688 C C . VAL A 1 214 ? 23.447 3.475 -15.456 1.00 94.56 214 VAL A C 1
ATOM 1690 O O . VAL A 1 214 ? 23.193 3.654 -14.266 1.00 94.56 214 VAL A O 1
ATOM 1693 N N . GLU A 1 215 ? 24.563 3.935 -16.024 1.00 94.19 215 GLU A N 1
ATOM 1694 C CA . GLU A 1 215 ? 25.564 4.674 -15.244 1.00 94.19 215 GLU A CA 1
ATOM 1695 C C . GLU A 1 215 ? 25.047 6.054 -14.812 1.00 94.19 215 GLU A C 1
ATOM 1697 O O . GLU A 1 215 ? 25.383 6.500 -13.718 1.00 94.19 215 GLU A O 1
ATOM 1702 N N . ASP A 1 216 ? 24.147 6.666 -15.587 1.00 93.38 216 ASP A N 1
ATOM 1703 C CA . ASP A 1 216 ? 23.541 7.960 -15.250 1.00 93.38 216 ASP A CA 1
ATOM 1704 C C . ASP A 1 216 ? 22.545 7.857 -14.081 1.00 93.38 216 ASP A C 1
ATOM 1706 O O . ASP A 1 216 ? 22.439 8.763 -13.253 1.00 93.38 216 ASP A O 1
ATOM 1710 N N . ILE A 1 217 ? 21.803 6.747 -13.983 1.00 92.44 217 ILE A N 1
ATOM 1711 C CA . ILE A 1 217 ? 20.765 6.572 -12.950 1.00 92.44 217 ILE A CA 1
ATOM 1712 C C . ILE A 1 217 ? 21.290 5.972 -11.645 1.00 92.44 217 ILE A C 1
ATOM 1714 O O . ILE A 1 217 ? 20.663 6.159 -10.602 1.00 92.44 217 ILE A O 1
ATOM 1718 N N . ILE A 1 218 ? 22.412 5.243 -11.669 1.00 93.25 218 ILE A N 1
ATOM 1719 C CA . ILE A 1 218 ? 22.969 4.613 -10.462 1.00 93.25 218 ILE A CA 1
ATOM 1720 C C . ILE A 1 218 ? 23.223 5.635 -9.342 1.00 93.25 218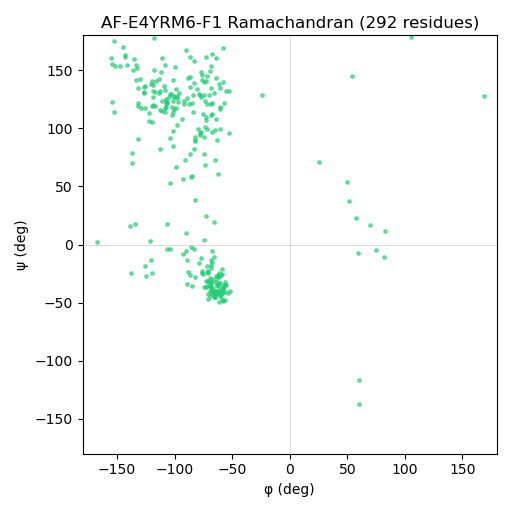 ILE A C 1
ATOM 1722 O O . ILE A 1 218 ? 22.767 5.364 -8.230 1.00 93.25 218 ILE A O 1
ATOM 1726 N N . PRO A 1 219 ? 23.867 6.796 -9.584 1.00 92.81 219 PRO A N 1
ATOM 1727 C CA . PRO A 1 219 ? 24.091 7.797 -8.542 1.00 92.81 219 PRO A CA 1
ATOM 1728 C C . PRO A 1 219 ? 22.788 8.298 -7.907 1.00 92.81 219 PRO A C 1
ATOM 1730 O O . PRO A 1 219 ? 22.712 8.446 -6.690 1.00 92.81 219 PRO A O 1
ATOM 1733 N N . ILE A 1 220 ? 21.737 8.490 -8.714 1.00 89.94 220 ILE A N 1
ATOM 1734 C CA . ILE A 1 220 ? 20.411 8.926 -8.244 1.00 89.94 220 ILE A CA 1
ATOM 1735 C C . ILE A 1 220 ? 19.794 7.857 -7.336 1.00 89.94 220 ILE A C 1
ATOM 1737 O O . ILE A 1 220 ? 19.284 8.158 -6.261 1.00 89.94 220 ILE A O 1
ATOM 1741 N N . LEU A 1 221 ? 19.865 6.589 -7.746 1.00 89.88 221 LEU A N 1
ATOM 1742 C CA . LEU A 1 221 ? 19.336 5.471 -6.965 1.00 89.88 221 LEU A CA 1
ATOM 1743 C C . LEU A 1 221 ? 20.138 5.232 -5.676 1.00 89.88 221 LEU A C 1
ATOM 1745 O O . LEU A 1 221 ? 19.555 4.854 -4.664 1.00 89.88 221 LEU A O 1
ATOM 1749 N N . GLN A 1 222 ? 21.450 5.479 -5.688 1.00 90.50 222 GLN A N 1
ATOM 1750 C CA . GLN A 1 222 ? 22.308 5.370 -4.503 1.00 90.50 222 GLN A CA 1
ATOM 1751 C C . GLN A 1 222 ? 21.989 6.426 -3.441 1.00 90.50 222 GLN A C 1
ATOM 1753 O O . GLN A 1 222 ? 22.097 6.124 -2.258 1.00 90.50 222 GLN A O 1
ATOM 1758 N N . GLN A 1 223 ? 21.547 7.627 -3.829 1.00 88.62 223 GLN A N 1
ATOM 1759 C CA . GLN A 1 223 ? 21.104 8.649 -2.870 1.00 88.62 223 GLN A CA 1
ATOM 1760 C C . GLN A 1 223 ? 19.862 8.227 -2.076 1.00 88.62 223 GLN A C 1
ATOM 1762 O O . GLN A 1 223 ? 19.656 8.708 -0.965 1.00 88.62 223 GLN A O 1
ATOM 1767 N N . ILE A 1 224 ? 19.029 7.349 -2.644 1.00 84.88 224 ILE A N 1
ATOM 1768 C CA . ILE A 1 224 ? 17.825 6.836 -1.978 1.00 84.88 224 ILE A CA 1
ATOM 1769 C C . ILE A 1 224 ? 18.190 5.797 -0.905 1.00 84.88 224 ILE A C 1
ATOM 1771 O O . ILE A 1 224 ? 17.432 5.639 0.047 1.00 84.88 224 ILE A O 1
ATOM 1775 N N . ASP A 1 225 ? 19.345 5.135 -1.045 1.00 85.56 225 ASP A N 1
ATOM 1776 C CA . ASP A 1 225 ? 19.855 4.099 -0.135 1.00 85.56 225 ASP A CA 1
ATOM 1777 C C . ASP A 1 225 ? 18.819 3.005 0.184 1.00 85.56 225 ASP A C 1
ATOM 1779 O O . ASP A 1 225 ? 18.484 2.723 1.335 1.00 85.56 225 ASP A O 1
ATOM 1783 N N . ASP A 1 226 ? 18.259 2.405 -0.869 1.00 87.25 226 ASP A N 1
ATOM 1784 C CA . ASP A 1 226 ? 17.256 1.349 -0.743 1.00 87.25 226 ASP A CA 1
ATOM 1785 C C . ASP A 1 226 ? 17.396 0.289 -1.850 1.00 87.25 226 ASP A C 1
ATOM 1787 O O . ASP A 1 226 ? 18.136 0.459 -2.830 1.00 87.25 226 ASP A O 1
ATOM 1791 N N . TYR A 1 227 ? 16.674 -0.822 -1.706 1.00 91.50 227 TYR A N 1
ATOM 1792 C CA . TYR A 1 227 ? 16.577 -1.845 -2.739 1.00 91.50 227 TYR A CA 1
ATOM 1793 C C . TYR A 1 227 ? 15.810 -1.332 -3.963 1.00 91.50 227 TYR A C 1
ATOM 1795 O O . TYR A 1 227 ? 14.914 -0.485 -3.877 1.00 91.50 227 TYR A O 1
ATOM 1803 N N . ILE A 1 228 ? 16.106 -1.924 -5.121 1.00 92.38 228 ILE A N 1
ATOM 1804 C CA . ILE A 1 228 ? 15.401 -1.631 -6.369 1.00 92.38 228 ILE A CA 1
ATOM 1805 C C . ILE A 1 228 ? 14.693 -2.874 -6.904 1.00 92.38 228 ILE A C 1
ATOM 1807 O O . ILE A 1 228 ? 15.125 -4.015 -6.723 1.00 92.38 228 ILE A O 1
ATOM 1811 N N . MET A 1 229 ? 13.592 -2.630 -7.600 1.00 92.75 229 MET A N 1
ATOM 1812 C CA . MET A 1 229 ? 12.846 -3.628 -8.351 1.00 92.75 229 MET A CA 1
ATOM 1813 C C . MET A 1 229 ? 12.881 -3.248 -9.826 1.00 92.75 229 MET A C 1
ATOM 1815 O O . MET A 1 229 ? 12.592 -2.105 -10.179 1.00 92.75 229 MET A O 1
ATOM 1819 N N . VAL A 1 230 ? 13.215 -4.211 -10.680 1.00 94.00 230 VAL A N 1
ATOM 1820 C CA . VAL A 1 230 ? 13.258 -4.034 -12.134 1.00 94.00 230 VAL A CA 1
ATOM 1821 C C . VAL A 1 230 ? 12.166 -4.877 -12.776 1.00 94.00 230 VAL A C 1
ATOM 1823 O O . VAL A 1 230 ? 12.012 -6.051 -12.443 1.00 94.00 230 VAL A O 1
ATOM 1826 N N . GLU A 1 231 ? 11.399 -4.294 -13.687 1.00 92.75 231 GLU A N 1
ATOM 1827 C CA . GLU A 1 231 ? 10.374 -4.993 -14.462 1.00 92.75 231 GLU A CA 1
ATOM 1828 C C . GLU A 1 231 ? 10.483 -4.658 -15.954 1.00 92.75 231 GLU A C 1
ATOM 1830 O O . GLU A 1 231 ? 10.937 -3.566 -16.297 1.00 92.75 231 GLU A O 1
ATOM 1835 N N . PRO A 1 232 ? 10.067 -5.556 -16.860 1.00 93.19 232 PRO A N 1
ATOM 1836 C CA . PRO A 1 232 ? 10.044 -5.251 -18.283 1.00 93.19 232 PRO A CA 1
ATOM 1837 C C . PRO A 1 232 ? 9.052 -4.122 -18.580 1.00 93.19 232 PRO A C 1
ATOM 1839 O O . PRO A 1 232 ? 7.968 -4.049 -17.995 1.00 93.19 232 PRO A O 1
ATOM 1842 N N . LEU A 1 233 ? 9.399 -3.254 -19.531 1.00 91.25 233 LEU A N 1
ATOM 1843 C CA . LEU A 1 233 ? 8.476 -2.231 -20.008 1.00 91.25 233 LEU A CA 1
ATOM 1844 C C . LEU A 1 233 ? 7.386 -2.876 -20.878 1.00 91.25 233 LEU A C 1
ATOM 1846 O O . LEU A 1 233 ? 7.631 -3.253 -22.024 1.00 91.25 233 LEU A O 1
ATOM 1850 N N . VAL A 1 234 ? 6.166 -2.961 -20.348 1.00 87.62 234 VAL A N 1
ATOM 1851 C CA . VAL A 1 234 ? 5.001 -3.476 -21.080 1.00 87.62 234 VAL A CA 1
ATOM 1852 C C . VAL A 1 234 ? 4.269 -2.324 -21.765 1.00 87.62 234 VAL A C 1
ATOM 1854 O O . VAL A 1 234 ? 3.836 -1.374 -21.115 1.00 87.62 234 VAL A O 1
ATOM 1857 N N . LYS A 1 235 ? 4.096 -2.418 -23.088 1.00 85.12 235 LYS A N 1
ATOM 1858 C CA . LYS A 1 235 ? 3.188 -1.541 -23.839 1.00 85.12 235 LYS A CA 1
ATOM 1859 C C . LYS A 1 235 ? 1.770 -2.095 -23.720 1.00 85.12 235 LYS A C 1
ATOM 1861 O O . LYS A 1 235 ? 1.386 -2.982 -24.478 1.00 85.12 235 LYS A O 1
ATOM 1866 N N . ALA A 1 236 ? 1.028 -1.618 -22.729 1.00 83.38 236 ALA A N 1
ATOM 1867 C CA . ALA A 1 236 ? -0.355 -2.018 -22.517 1.00 83.38 236 ALA A CA 1
ATOM 1868 C C . ALA A 1 236 ? -1.301 -1.148 -23.359 1.00 83.38 236 ALA A C 1
ATOM 1870 O O . ALA A 1 236 ? -1.150 0.070 -23.393 1.00 83.38 236 ALA A O 1
ATOM 1871 N N . ALA A 1 237 ? -2.279 -1.772 -24.022 1.00 85.50 237 ALA A N 1
ATOM 1872 C CA . ALA A 1 237 ? -3.383 -1.046 -24.657 1.00 85.50 237 ALA A CA 1
ATOM 1873 C C . ALA A 1 237 ? -4.366 -0.491 -23.609 1.00 85.50 237 ALA A C 1
ATOM 1875 O O . ALA A 1 237 ? -4.964 0.559 -23.812 1.00 85.50 237 ALA A O 1
ATOM 1876 N N . TYR A 1 238 ? -4.507 -1.200 -22.489 1.00 84.25 238 TYR A N 1
ATOM 1877 C CA . TYR A 1 238 ? -5.345 -0.847 -21.349 1.00 84.25 238 TYR A CA 1
ATOM 1878 C C . TYR A 1 238 ? -4.806 -1.520 -20.079 1.00 84.25 238 TYR A C 1
ATOM 1880 O O . TYR A 1 238 ? -4.088 -2.522 -20.145 1.00 84.25 238 TYR A O 1
ATOM 1888 N N . GLU A 1 239 ? -5.187 -0.998 -18.920 1.00 85.69 239 GLU A N 1
ATOM 1889 C CA . GLU A 1 239 ? -4.922 -1.578 -17.608 1.00 85.69 239 GLU A CA 1
ATOM 1890 C C . GLU A 1 239 ? -6.219 -2.139 -17.019 1.00 85.69 239 GLU A C 1
ATOM 1892 O O . GLU A 1 239 ? -7.266 -1.493 -17.043 1.00 85.69 239 GLU A O 1
ATOM 1897 N N . LEU A 1 240 ? -6.160 -3.362 -16.490 1.00 86.94 240 LEU A N 1
ATOM 1898 C CA . LEU A 1 240 ? -7.287 -3.984 -15.799 1.00 86.94 240 LEU A CA 1
ATOM 1899 C C . LEU A 1 240 ? -7.101 -3.866 -14.295 1.00 86.94 240 LEU A C 1
ATOM 1901 O O . LEU A 1 240 ? -6.097 -4.320 -13.744 1.00 86.94 240 LEU A O 1
ATOM 1905 N N . HIS A 1 241 ? -8.115 -3.340 -13.621 1.00 87.44 241 HIS A N 1
ATOM 1906 C CA . HIS A 1 241 ? -8.126 -3.199 -12.179 1.00 87.44 241 HIS A CA 1
ATOM 1907 C C . HIS A 1 241 ? -9.296 -3.985 -11.585 1.00 87.44 241 HIS A C 1
ATOM 1909 O O . HIS A 1 241 ? -10.465 -3.612 -11.693 1.00 87.44 241 HIS A O 1
ATOM 1915 N N . VAL A 1 242 ? -8.967 -5.125 -10.978 1.00 88.19 242 VAL A N 1
ATOM 1916 C CA . VAL A 1 242 ? -9.940 -6.043 -10.379 1.00 88.19 242 VAL A CA 1
ATOM 1917 C C . VAL A 1 242 ? -9.997 -5.795 -8.878 1.00 88.19 242 VAL A C 1
ATOM 1919 O O . VAL A 1 242 ? -9.017 -6.017 -8.167 1.00 88.19 242 VAL A O 1
ATOM 1922 N N . THR A 1 243 ? -11.158 -5.386 -8.376 1.00 88.56 243 THR A N 1
ATOM 1923 C CA . THR A 1 243 ? -11.373 -5.140 -6.950 1.00 88.56 243 THR A CA 1
ATOM 1924 C C . THR A 1 243 ? -12.328 -6.166 -6.355 1.00 88.56 243 THR A C 1
ATOM 1926 O O . THR A 1 243 ? -13.228 -6.693 -7.014 1.00 88.56 243 THR A O 1
ATOM 1929 N N . ARG A 1 244 ? -12.114 -6.467 -5.073 1.00 87.94 244 ARG A N 1
ATOM 1930 C CA . ARG A 1 244 ? -12.996 -7.320 -4.283 1.00 87.94 244 ARG A CA 1
ATOM 1931 C C . ARG A 1 244 ? -13.294 -6.646 -2.953 1.00 87.94 244 ARG A C 1
ATOM 1933 O O . ARG A 1 244 ? -12.377 -6.397 -2.174 1.00 87.94 244 ARG A O 1
ATOM 1940 N N . ILE A 1 245 ? -14.572 -6.419 -2.671 1.00 88.81 245 ILE A N 1
ATOM 1941 C CA . ILE A 1 245 ? -15.046 -5.894 -1.387 1.00 88.81 245 ILE A CA 1
ATOM 1942 C C . ILE A 1 245 ? -16.040 -6.904 -0.817 1.00 88.81 245 ILE A C 1
ATOM 1944 O O . ILE A 1 245 ? -17.149 -7.073 -1.322 1.00 88.81 245 ILE A O 1
ATOM 1948 N N . GLY A 1 246 ? -15.612 -7.641 0.210 1.00 88.31 246 GLY A N 1
ATOM 1949 C CA . GLY A 1 246 ? -16.386 -8.758 0.752 1.00 88.31 246 GLY A CA 1
ATOM 1950 C C . GLY A 1 246 ? -16.646 -9.843 -0.303 1.00 88.31 246 GLY A C 1
ATOM 1951 O O . GLY A 1 246 ? -15.712 -10.492 -0.790 1.00 88.31 246 GLY A O 1
ATOM 1952 N N . GLY A 1 247 ? -17.919 -10.063 -0.635 1.00 83.94 247 GLY A N 1
ATOM 1953 C CA . GLY A 1 247 ? -18.356 -11.001 -1.677 1.00 83.94 247 GLY A CA 1
ATOM 1954 C C . GLY A 1 247 ? -18.488 -10.392 -3.078 1.00 83.94 247 GLY A C 1
ATOM 1955 O O . GLY A 1 247 ? -18.744 -11.128 -4.024 1.00 83.94 247 GLY A O 1
ATOM 1956 N N . ILE A 1 248 ? -18.320 -9.075 -3.220 1.00 87.06 248 ILE A N 1
ATOM 1957 C CA . ILE A 1 248 ? -18.587 -8.349 -4.465 1.00 87.06 248 ILE A CA 1
ATOM 1958 C C . ILE A 1 248 ? -17.284 -8.177 -5.243 1.00 87.06 248 ILE A C 1
ATOM 1960 O O . ILE A 1 248 ? -16.284 -7.713 -4.688 1.00 87.06 248 ILE A O 1
ATOM 1964 N N . TYR A 1 249 ? -17.318 -8.531 -6.527 1.00 86.94 249 TYR A N 1
ATOM 1965 C CA . TYR A 1 249 ? -16.228 -8.326 -7.475 1.00 86.94 249 TYR A CA 1
ATOM 1966 C C . TYR A 1 249 ? -16.605 -7.228 -8.470 1.00 86.94 249 TYR A C 1
ATOM 1968 O O . TYR A 1 249 ? -17.718 -7.221 -8.996 1.00 86.94 249 TYR A O 1
ATOM 1976 N N . SER A 1 250 ? -15.663 -6.331 -8.749 1.00 87.19 250 SER A N 1
ATOM 1977 C CA . SER A 1 250 ? -15.796 -5.298 -9.776 1.00 87.19 250 SER A CA 1
ATOM 1978 C C . SER A 1 250 ? -14.533 -5.257 -10.624 1.00 87.19 250 SER A C 1
ATOM 1980 O O . SER A 1 250 ? -13.427 -5.411 -10.105 1.00 87.19 250 SER A O 1
ATOM 1982 N N . VAL A 1 251 ? -14.698 -5.046 -11.927 1.00 88.62 251 VAL A N 1
ATOM 1983 C CA . VAL A 1 251 ? -13.589 -4.893 -12.871 1.00 88.62 251 VAL A CA 1
ATOM 1984 C C . VAL A 1 251 ? -13.685 -3.515 -13.497 1.00 88.62 251 VAL A C 1
ATOM 1986 O O . VAL A 1 251 ? -14.757 -3.100 -13.933 1.00 88.62 251 VAL A O 1
ATOM 1989 N N . TYR A 1 252 ? -12.558 -2.818 -13.516 1.00 87.88 252 TYR A N 1
ATOM 1990 C CA . TYR A 1 252 ? -12.406 -1.528 -14.163 1.00 87.88 252 TYR A CA 1
ATOM 1991 C C . TYR A 1 252 ? -11.344 -1.645 -15.249 1.00 87.88 252 TYR A C 1
ATOM 1993 O O . TYR A 1 252 ? -10.305 -2.273 -15.035 1.00 87.88 252 TYR A O 1
ATOM 2001 N N . VAL A 1 253 ? -11.618 -1.055 -16.402 1.00 87.56 253 VAL A N 1
ATOM 2002 C CA . VAL A 1 253 ? -10.681 -0.928 -17.513 1.00 87.56 253 VAL A CA 1
ATOM 2003 C C . VAL A 1 253 ? -10.245 0.522 -17.557 1.00 87.56 253 VAL A C 1
ATOM 2005 O O . VAL A 1 253 ? -11.086 1.412 -17.653 1.00 87.56 253 VAL A O 1
ATOM 2008 N N . GLN A 1 254 ? -8.942 0.755 -17.461 1.00 86.94 254 GLN A N 1
ATOM 2009 C CA . GLN A 1 254 ? -8.352 2.071 -17.626 1.00 86.94 254 GLN A CA 1
ATOM 2010 C C . GLN A 1 254 ? -7.606 2.125 -18.956 1.00 86.94 254 GLN A C 1
ATOM 2012 O O . GLN A 1 254 ? -6.690 1.339 -19.195 1.00 86.94 254 GLN A O 1
ATOM 2017 N N . THR A 1 255 ? -7.966 3.083 -19.800 1.00 85.56 255 THR A N 1
ATOM 2018 C CA . THR A 1 255 ? -7.255 3.368 -21.046 1.00 85.56 255 THR A CA 1
ATOM 2019 C C . THR A 1 255 ? -6.573 4.718 -20.906 1.00 85.56 255 THR A C 1
ATOM 2021 O O . THR A 1 255 ? -7.227 5.719 -20.618 1.00 85.56 255 THR A O 1
ATOM 2024 N N . SER A 1 256 ? -5.256 4.742 -21.093 1.00 80.19 256 SER A N 1
ATOM 2025 C CA . SER A 1 256 ? -4.460 5.971 -21.074 1.00 80.19 256 SER A CA 1
ATOM 2026 C C . SER A 1 256 ? -4.163 6.372 -22.522 1.00 80.19 256 SER A C 1
ATOM 2028 O O . SER A 1 256 ? -3.257 5.784 -23.123 1.00 80.19 256 SER A O 1
ATOM 2030 N N . PRO A 1 257 ? -4.938 7.297 -23.122 1.00 74.69 257 PRO A N 1
ATOM 2031 C CA . PRO A 1 257 ? -4.673 7.762 -24.479 1.00 74.69 257 PRO A CA 1
ATOM 2032 C C . PRO A 1 257 ? -3.320 8.485 -24.552 1.00 74.69 257 PRO A C 1
ATOM 2034 O O . PRO A 1 257 ? -2.771 8.912 -23.537 1.00 74.69 257 PRO A O 1
ATOM 2037 N N . GLN A 1 258 ? -2.759 8.607 -25.760 1.00 68.38 258 GLN A N 1
ATOM 2038 C CA . GLN A 1 258 ? -1.496 9.335 -25.963 1.00 68.38 258 GLN A CA 1
ATOM 2039 C C . GLN A 1 258 ? -1.630 10.827 -25.618 1.00 68.38 258 GLN A C 1
ATOM 2041 O O . GLN A 1 258 ? -0.670 11.433 -25.152 1.00 68.38 258 GLN A O 1
ATOM 2046 N N . GLU A 1 259 ? -2.832 11.379 -25.791 1.00 60.75 259 GLU A N 1
ATOM 2047 C CA . GLU A 1 259 ? -3.215 12.729 -25.394 1.00 60.75 259 GLU A CA 1
ATOM 2048 C C . GLU A 1 259 ? -4.544 12.676 -24.631 1.00 60.75 259 GLU A C 1
ATOM 2050 O O . GLU A 1 259 ? -5.483 11.999 -25.051 1.00 60.75 259 GLU A O 1
ATOM 2055 N N . GLY A 1 260 ? -4.627 13.396 -23.510 1.00 69.50 260 GLY A N 1
ATOM 2056 C CA . GLY A 1 260 ? -5.831 13.491 -22.684 1.00 69.50 260 GLY A CA 1
ATOM 2057 C C . GLY A 1 260 ? -5.775 12.698 -21.378 1.00 69.50 260 GLY A C 1
ATOM 2058 O O . GLY A 1 260 ? -4.787 12.047 -21.040 1.00 69.50 260 GLY A O 1
ATOM 2059 N N . ASN A 1 261 ? -6.859 12.802 -20.609 1.00 77.38 261 ASN A N 1
ATOM 2060 C CA . ASN A 1 261 ? -6.979 12.149 -19.309 1.00 77.38 261 ASN A CA 1
ATOM 2061 C C . ASN A 1 261 ? -7.272 10.648 -19.466 1.00 77.38 261 ASN A C 1
ATOM 2063 O O . ASN A 1 261 ? -7.952 10.254 -20.418 1.00 77.38 261 ASN A O 1
ATOM 2067 N N . PRO A 1 262 ? -6.806 9.803 -18.529 1.00 80.88 262 PRO A N 1
ATOM 2068 C CA . PRO A 1 262 ? -7.148 8.388 -18.534 1.00 80.88 262 PRO A CA 1
ATOM 2069 C C . PRO A 1 262 ? -8.664 8.202 -18.397 1.00 80.88 262 PRO A C 1
ATOM 2071 O O . PRO A 1 262 ? -9.307 8.826 -17.552 1.00 80.88 262 PRO A O 1
ATOM 2074 N N . VAL A 1 263 ? -9.226 7.317 -19.218 1.00 84.00 263 VAL A N 1
ATOM 2075 C CA . VAL A 1 263 ? -10.646 6.946 -19.184 1.00 84.00 263 VAL A CA 1
ATOM 2076 C C . VAL A 1 263 ? -10.783 5.653 -18.393 1.00 84.00 263 VAL A C 1
ATOM 2078 O O . VAL A 1 263 ? -10.078 4.686 -18.680 1.00 84.00 263 VAL A O 1
ATOM 2081 N N . VAL A 1 264 ? -11.670 5.636 -17.395 1.00 85.38 264 VAL A N 1
ATOM 2082 C CA . VAL A 1 264 ? -11.922 4.466 -16.543 1.00 85.38 264 VAL A CA 1
ATOM 2083 C C . VAL A 1 264 ? -13.372 4.028 -16.688 1.00 85.38 264 VAL A C 1
ATOM 2085 O O . VAL A 1 264 ? -14.289 4.772 -16.347 1.00 85.38 264 VAL A O 1
ATOM 2088 N N . GLU A 1 265 ? -13.576 2.792 -17.130 1.00 85.62 265 GLU A N 1
ATOM 2089 C CA . GLU A 1 265 ? -14.899 2.205 -17.343 1.00 85.62 265 GLU A CA 1
ATOM 2090 C C . GLU A 1 265 ? -15.076 0.952 -16.489 1.00 85.62 265 GLU A C 1
ATOM 2092 O O . GLU A 1 265 ? -14.171 0.125 -16.364 1.00 85.62 265 GLU A O 1
ATOM 2097 N N . ARG A 1 266 ? -16.255 0.792 -15.880 1.00 84.81 266 ARG A N 1
ATOM 2098 C CA . ARG A 1 266 ? -16.604 -0.439 -15.165 1.00 84.81 266 ARG A CA 1
ATOM 2099 C C . ARG A 1 266 ? -17.136 -1.458 -16.166 1.00 84.81 266 ARG A C 1
ATOM 2101 O O . ARG A 1 266 ? -18.081 -1.164 -16.888 1.00 84.81 266 ARG A O 1
ATOM 2108 N N . VAL A 1 267 ? -16.582 -2.665 -16.140 1.00 83.56 267 VAL A N 1
ATOM 2109 C CA . VAL A 1 267 ? -16.977 -3.759 -17.034 1.00 83.56 267 VAL A CA 1
ATOM 2110 C C . VAL A 1 267 ? -17.627 -4.886 -16.239 1.00 83.56 267 VAL A C 1
ATOM 2112 O O . VAL A 1 267 ? -17.231 -5.194 -15.108 1.00 83.56 267 VAL A O 1
ATOM 2115 N N . GLU A 1 268 ? -18.652 -5.496 -16.829 1.00 74.56 268 GLU A N 1
ATOM 2116 C CA . GLU A 1 268 ? -19.320 -6.660 -16.259 1.00 74.56 268 GLU A CA 1
ATOM 2117 C C . GLU A 1 268 ? -18.449 -7.915 -16.368 1.00 74.56 268 GLU A C 1
ATOM 2119 O O . GLU A 1 268 ? -17.772 -8.168 -17.365 1.00 74.56 268 GLU A O 1
ATOM 2124 N N . ILE A 1 269 ? -18.467 -8.732 -15.317 1.00 64.12 269 ILE A N 1
ATOM 2125 C CA . ILE A 1 269 ? -17.702 -9.976 -15.278 1.00 64.12 269 ILE A CA 1
ATOM 2126 C C . ILE A 1 269 ? -18.505 -11.046 -16.016 1.00 64.12 269 ILE A C 1
ATOM 2128 O O . ILE A 1 269 ? -19.290 -11.770 -15.409 1.00 64.12 269 ILE A O 1
ATOM 2132 N N . THR A 1 270 ? -18.293 -11.186 -17.322 1.00 53.59 270 THR A N 1
ATOM 2133 C CA . THR A 1 270 ? -18.727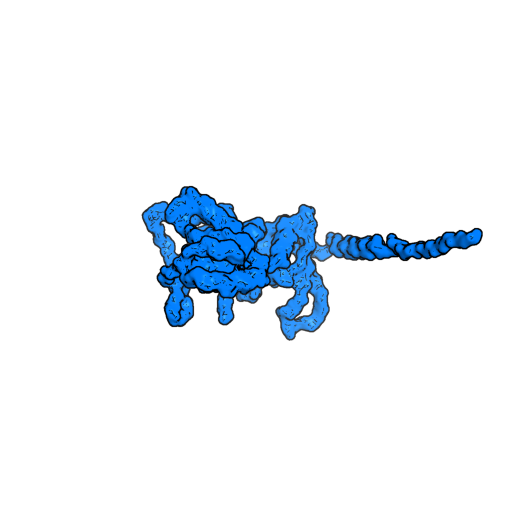 -12.388 -18.044 1.00 53.59 270 THR A CA 1
ATOM 2134 C C . THR A 1 270 ? -17.805 -13.559 -17.689 1.00 53.59 270 THR A C 1
ATOM 2136 O O . THR A 1 270 ? -16.589 -13.452 -17.885 1.00 53.59 270 THR A O 1
ATOM 2139 N N . PRO A 1 271 ? -18.327 -14.694 -17.188 1.00 49.91 271 PRO A N 1
ATOM 2140 C CA . PRO A 1 271 ? -17.522 -15.888 -16.977 1.00 49.91 271 PRO A CA 1
ATOM 2141 C C . PRO A 1 271 ? -17.021 -16.403 -18.331 1.00 49.91 271 PRO A C 1
ATOM 2143 O O . PRO A 1 271 ? -17.787 -16.948 -19.119 1.00 49.91 271 PRO A O 1
ATOM 2146 N N . ARG A 1 272 ? -15.726 -16.261 -18.620 1.00 40.50 272 ARG A N 1
ATOM 2147 C CA . ARG A 1 272 ? -15.104 -17.034 -19.703 1.00 40.50 272 ARG A CA 1
ATOM 2148 C C . ARG A 1 272 ? -14.981 -18.485 -19.240 1.00 40.50 272 ARG A C 1
ATOM 2150 O O . ARG A 1 272 ? -14.339 -18.731 -18.221 1.00 40.50 272 ARG A O 1
ATOM 2157 N N . ASN A 1 273 ? -15.604 -19.408 -19.979 1.00 31.84 273 ASN A N 1
ATOM 2158 C CA . ASN A 1 273 ? -15.365 -20.860 -19.984 1.00 31.84 273 ASN A CA 1
ATOM 2159 C C . ASN A 1 273 ? -14.765 -21.421 -18.679 1.00 31.84 273 ASN A C 1
ATOM 2161 O O . ASN A 1 273 ? -13.595 -21.786 -18.623 1.00 31.84 273 ASN A O 1
ATOM 2165 N N . GLY A 1 274 ? -15.566 -21.459 -17.611 1.00 31.22 274 GLY A N 1
ATOM 2166 C CA . GLY A 1 274 ? -15.259 -22.228 -16.399 1.00 31.22 274 GLY A CA 1
ATOM 2167 C C . GLY A 1 274 ? -14.182 -21.682 -15.449 1.00 31.22 274 GLY A C 1
ATOM 2168 O O . GLY A 1 274 ? -14.032 -22.244 -14.365 1.00 31.22 274 GLY A O 1
ATOM 2169 N N . CYS A 1 275 ? -13.479 -20.585 -15.758 1.00 32.38 275 CYS A N 1
ATOM 2170 C CA . CYS A 1 275 ? -12.426 -20.053 -14.878 1.00 32.38 275 CYS A CA 1
ATOM 2171 C C . CYS A 1 275 ? -12.866 -18.801 -14.096 1.00 32.38 275 CYS A C 1
ATOM 2173 O O . CYS A 1 275 ? -12.209 -17.764 -14.075 1.00 32.38 275 CYS A O 1
ATOM 2175 N N . SER A 1 276 ? -13.995 -18.890 -13.390 1.00 34.47 276 SER A N 1
ATOM 2176 C CA . SER A 1 276 ? -14.408 -17.901 -12.384 1.00 34.47 276 SER A CA 1
ATOM 2177 C C . SER A 1 276 ? -13.762 -18.199 -11.023 1.00 34.47 276 SER A C 1
ATOM 2179 O O . SER A 1 276 ? -14.429 -18.416 -10.013 1.00 34.47 276 SER A O 1
ATOM 2181 N N . ARG A 1 277 ? -12.425 -18.230 -10.962 1.00 37.09 277 ARG A N 1
ATOM 2182 C CA . ARG A 1 277 ? -11.691 -18.345 -9.689 1.00 37.09 277 ARG A CA 1
ATOM 2183 C C . ARG A 1 277 ? -10.494 -17.399 -9.642 1.00 37.09 277 ARG A C 1
ATOM 2185 O O . ARG A 1 277 ? -9.352 -17.824 -9.522 1.00 37.09 277 ARG A O 1
ATOM 2192 N N . LEU A 1 278 ? -10.774 -16.097 -9.551 1.00 39.22 278 LEU A N 1
ATOM 2193 C CA . LEU A 1 278 ? -9.866 -15.128 -8.919 1.00 39.22 278 LEU A CA 1
ATOM 2194 C C . LEU A 1 278 ? -9.746 -15.449 -7.412 1.00 39.22 278 LEU A C 1
ATOM 2196 O O . LEU A 1 278 ? -10.298 -14.783 -6.531 1.00 39.22 278 LEU A O 1
ATOM 2200 N N . LYS A 1 279 ? -9.036 -16.540 -7.104 1.00 39.22 279 LYS A N 1
ATOM 2201 C CA . LYS A 1 279 ? -8.694 -17.012 -5.758 1.00 39.22 279 LYS A CA 1
ATOM 2202 C C . LYS A 1 279 ? -7.409 -16.331 -5.264 1.00 39.22 279 LYS A C 1
ATOM 2204 O O . LYS A 1 279 ? -6.463 -16.999 -4.868 1.00 39.22 279 LYS A O 1
ATOM 2209 N N . CYS A 1 280 ? -7.390 -14.999 -5.199 1.00 38.41 280 CYS A N 1
ATOM 2210 C CA . CYS A 1 280 ? -6.385 -14.287 -4.384 1.00 38.41 280 CYS A CA 1
ATOM 2211 C C . CYS A 1 280 ? -6.829 -14.148 -2.905 1.00 38.41 280 CYS A C 1
ATOM 2213 O O . CYS A 1 280 ? -6.103 -13.664 -2.041 1.00 38.41 280 CYS A O 1
ATOM 2215 N N . GLY A 1 281 ? -8.034 -14.626 -2.579 1.00 31.83 281 GLY A N 1
ATOM 2216 C CA . GLY A 1 281 ? -8.732 -14.364 -1.319 1.00 31.83 281 GLY A CA 1
ATOM 2217 C C . GLY A 1 281 ? -8.357 -15.221 -0.112 1.00 31.83 281 GLY A C 1
ATOM 2218 O O . GLY A 1 281 ? -9.261 -15.573 0.638 1.00 31.83 281 GLY A O 1
ATOM 2219 N N . LYS A 1 282 ? -7.083 -15.573 0.096 1.00 39.41 282 LYS A N 1
ATOM 2220 C CA . LYS A 1 282 ? -6.674 -16.102 1.412 1.00 39.41 282 LYS A CA 1
ATOM 2221 C C . LYS A 1 282 ? -5.518 -15.373 2.081 1.00 39.41 282 LYS A C 1
ATOM 2223 O O . LYS A 1 282 ? -5.538 -15.366 3.297 1.00 39.41 282 LYS A O 1
ATOM 2228 N N . ASN A 1 283 ? -4.594 -14.723 1.360 1.00 32.56 283 ASN A N 1
ATOM 2229 C CA . ASN A 1 283 ? -3.457 -14.074 2.033 1.00 32.56 283 ASN A CA 1
ATOM 2230 C C . ASN A 1 283 ? -3.052 -12.682 1.539 1.00 32.56 283 ASN A C 1
ATOM 2232 O O . ASN A 1 283 ? -2.496 -11.956 2.347 1.00 32.56 283 ASN A O 1
ATOM 2236 N N . LEU A 1 284 ? -3.321 -12.247 0.307 1.00 35.81 284 LEU A N 1
ATOM 2237 C CA . LEU A 1 284 ? -3.010 -10.871 -0.096 1.00 35.81 284 LEU A CA 1
ATOM 2238 C C . LEU A 1 284 ? -3.956 -10.422 -1.205 1.00 35.81 284 LEU A C 1
ATOM 2240 O O . LEU A 1 284 ? -3.912 -10.941 -2.317 1.00 35.81 284 LEU A O 1
ATOM 2244 N N . PHE A 1 285 ? -4.794 -9.439 -0.896 1.00 34.62 285 PHE A N 1
ATOM 2245 C CA . PHE A 1 285 ? -5.406 -8.574 -1.896 1.00 34.62 285 PHE A CA 1
ATOM 2246 C C . PHE A 1 285 ? -4.775 -7.204 -1.698 1.00 34.62 285 PHE A C 1
ATOM 2248 O O . PHE A 1 285 ? -4.921 -6.634 -0.618 1.00 34.62 285 PHE A O 1
ATOM 2255 N N . MET A 1 286 ? -4.022 -6.724 -2.691 1.00 30.53 286 MET A N 1
ATOM 2256 C CA . MET A 1 286 ? -3.443 -5.386 -2.627 1.00 30.53 286 MET A CA 1
ATOM 2257 C C . MET A 1 286 ? -4.581 -4.376 -2.422 1.00 30.53 286 MET A C 1
ATOM 2259 O O . MET A 1 286 ? -5.516 -4.358 -3.226 1.00 30.53 286 MET A O 1
ATOM 2263 N N . PRO A 1 287 ? -4.565 -3.566 -1.353 1.00 28.05 287 PRO A N 1
ATOM 2264 C CA . PRO A 1 287 ? -5.429 -2.406 -1.281 1.00 28.05 287 PRO A CA 1
ATOM 2265 C C . PRO A 1 287 ? -5.064 -1.491 -2.448 1.00 28.05 287 PRO A C 1
ATOM 2267 O O . PRO A 1 287 ? -3.937 -1.014 -2.558 1.00 28.05 287 PRO A O 1
ATOM 2270 N N . SER A 1 288 ? -6.025 -1.260 -3.334 1.00 30.08 288 SER A N 1
ATOM 2271 C CA . SER A 1 288 ? -5.948 -0.151 -4.266 1.00 30.08 288 SER A CA 1
ATOM 2272 C C . SER A 1 288 ? -6.055 1.139 -3.461 1.00 30.08 288 SER A C 1
ATOM 2274 O O . SER A 1 288 ? -7.151 1.564 -3.082 1.00 30.08 288 SER A O 1
ATOM 2276 N N . PHE A 1 289 ? -4.918 1.741 -3.149 1.00 26.92 289 PHE A N 1
ATOM 2277 C CA . PHE A 1 289 ? -4.877 3.112 -2.674 1.00 26.92 289 PHE A CA 1
ATOM 2278 C C . PHE A 1 289 ? -4.903 4.016 -3.904 1.00 26.92 289 PHE A C 1
ATOM 2280 O O . PHE A 1 289 ? -3.873 4.444 -4.408 1.00 26.92 289 PHE A O 1
ATOM 2287 N N . SER A 1 290 ? -6.099 4.254 -4.441 1.00 25.56 290 SER A N 1
ATOM 2288 C CA . SER A 1 290 ? -6.301 5.333 -5.402 1.00 25.56 290 SER A CA 1
ATOM 2289 C C . SER A 1 290 ? -6.293 6.648 -4.625 1.00 25.56 290 SER A C 1
ATOM 2291 O O . SER A 1 290 ? -7.320 7.072 -4.093 1.00 25.56 290 SER A O 1
ATOM 2293 N N . THR A 1 291 ? -5.134 7.287 -4.506 1.00 23.97 291 THR A N 1
ATOM 2294 C CA . THR A 1 291 ? -5.111 8.737 -4.325 1.00 23.97 291 THR A CA 1
ATOM 2295 C C . THR A 1 291 ? -5.490 9.338 -5.672 1.00 23.97 291 THR A C 1
ATOM 2297 O O . THR A 1 291 ? -4.726 9.205 -6.627 1.00 23.97 291 THR A O 1
ATOM 2300 N N . CYS A 1 292 ? -6.679 9.938 -5.778 1.00 19.91 292 CYS A N 1
ATOM 2301 C CA . CYS A 1 292 ? -6.966 10.830 -6.899 1.00 19.91 292 CYS A CA 1
ATOM 2302 C C . CYS A 1 292 ? -5.848 11.884 -6.960 1.00 19.91 292 CYS A C 1
ATOM 2304 O O . CYS A 1 292 ? -5.529 12.452 -5.909 1.00 19.91 292 CYS A O 1
ATOM 2306 N N . PRO A 1 293 ? -5.242 12.156 -8.127 1.00 23.70 293 PRO A N 1
ATOM 2307 C CA . PRO A 1 293 ? -4.529 13.409 -8.292 1.00 23.70 293 PRO A CA 1
ATOM 2308 C C . PRO A 1 293 ? -5.542 14.552 -8.131 1.00 23.70 293 PRO A C 1
ATOM 2310 O O . PRO A 1 293 ? -6.693 14.427 -8.558 1.00 23.70 293 PRO A O 1
ATOM 2313 N N . ALA A 1 294 ? -5.119 15.600 -7.425 1.00 26.58 294 ALA A N 1
ATOM 2314 C CA . ALA A 1 294 ? -5.828 16.874 -7.382 1.00 26.58 294 ALA A CA 1
ATOM 2315 C C . ALA A 1 294 ? -5.891 17.506 -8.779 1.00 26.58 294 ALA A C 1
ATOM 2317 O O . ALA A 1 294 ? -4.945 17.262 -9.566 1.00 26.58 294 ALA A O 1
#

Nearest PDB structures (foldseek):
  1i7l-assembly1_A  TM=8.908E-01  e=1.727E-22  Rattus norvegicus
  1pk8-assembly1_A  TM=8.889E-01  e=3.785E-22  Rattus norvegicus
  1px2-assembly1_A-2  TM=8.815E-01  e=2.973E-22  Rattus norvegicus
  1auv-assembly1_A  TM=8.962E-01  e=3.129E-21  Bos taurus
  1auv-assembly1_B-2  TM=9.025E-01  e=7.737E-21  Bos taurus

Solvent-accessible surface area (backbone atoms only — not comparable to full-atom values): 18322 Å² total; per-residue (Å²): 136,86,85,86,82,89,82,80,86,76,87,79,96,77,69,69,66,63,57,52,54,56,53,53,54,55,52,58,64,72,62,72,83,82,76,83,83,77,54,90,61,48,43,31,34,34,35,31,34,86,74,86,65,70,60,55,70,76,35,66,90,44,65,59,98,84,23,36,58,44,64,46,81,39,40,66,87,41,57,40,66,50,50,36,82,89,43,48,46,44,29,52,26,59,69,74,79,88,50,103,81,68,94,73,76,89,64,66,50,75,57,64,59,65,34,37,43,63,69,52,78,68,81,48,73,66,36,52,51,46,51,49,29,45,53,48,16,65,51,51,43,46,69,44,60,67,53,56,61,53,55,52,46,61,69,60,45,48,54,54,51,51,57,47,23,74,73,52,45,79,83,41,82,69,82,70,66,47,82,30,80,41,45,75,56,56,80,76,60,78,77,61,43,23,35,42,29,45,70,79,36,88,85,50,64,43,81,41,72,49,74,79,57,48,72,70,46,33,63,63,45,51,74,67,71,50,39,34,40,38,31,66,64,75,89,67,84,57,45,79,49,79,47,75,59,91,92,48,74,49,38,33,42,35,36,71,53,98,72,74,74,68,48,75,44,81,50,82,88,73,77,60,88,87,67,84,66,91,75,50,84,84,78,64,74,83,80,83,71,78,74,75,82,131